Protein AF-A0A9P8FEM7-F1 (afdb_monomer_lite)

Structure (mmCIF, N/CA/C/O backbone):
data_AF-A0A9P8FEM7-F1
#
_entry.id   AF-A0A9P8FEM7-F1
#
loop_
_atom_site.group_PDB
_atom_site.id
_atom_site.type_symbol
_atom_site.label_atom_id
_atom_site.label_alt_id
_atom_site.label_comp_id
_atom_site.label_asym_id
_atom_site.label_entity_id
_atom_site.label_seq_id
_atom_site.pdbx_PDB_ins_code
_atom_site.Cartn_x
_atom_site.Cartn_y
_atom_site.Cartn_z
_atom_site.occupancy
_atom_site.B_iso_or_equiv
_atom_site.auth_seq_id
_atom_site.auth_comp_id
_atom_site.auth_asym_id
_atom_site.auth_atom_id
_atom_site.pdbx_PDB_model_num
ATOM 1 N N . ALA A 1 1 ? 9.957 2.473 -8.683 1.00 91.06 1 ALA A N 1
ATOM 2 C CA . ALA A 1 1 ? 9.772 1.212 -7.941 1.00 91.06 1 ALA A CA 1
ATOM 3 C C . ALA A 1 1 ? 10.545 0.113 -8.641 1.00 91.06 1 ALA A C 1
ATOM 5 O O . ALA A 1 1 ? 10.489 0.070 -9.866 1.00 91.06 1 ALA A O 1
ATOM 6 N N . LEU A 1 2 ? 11.232 -0.747 -7.898 1.00 92.94 2 LEU A N 1
ATOM 7 C CA . LEU A 1 2 ? 11.780 -1.997 -8.427 1.00 92.94 2 LEU A CA 1
ATOM 8 C C . LEU A 1 2 ? 10.851 -3.143 -8.028 1.00 92.94 2 LEU A C 1
ATOM 10 O O . LEU A 1 2 ? 10.271 -3.090 -6.944 1.00 92.94 2 LEU A O 1
ATOM 14 N N . SER A 1 3 ? 10.675 -4.134 -8.899 1.00 93.12 3 SER A N 1
ATOM 15 C CA . SER A 1 3 ? 10.006 -5.381 -8.517 1.00 93.12 3 SER A CA 1
ATOM 16 C C . SER A 1 3 ? 10.846 -6.150 -7.505 1.00 93.12 3 SER A C 1
ATOM 18 O O . SER A 1 3 ? 12.061 -5.970 -7.427 1.00 93.12 3 SER A O 1
ATOM 20 N N . SER A 1 4 ? 10.211 -7.062 -6.773 1.00 89.56 4 SER A N 1
ATOM 21 C CA . SER A 1 4 ? 10.875 -7.872 -5.740 1.00 89.56 4 SER A CA 1
ATOM 22 C C . SER A 1 4 ? 12.073 -8.709 -6.226 1.00 89.56 4 SER A C 1
ATOM 24 O O . SER A 1 4 ? 12.945 -9.044 -5.436 1.00 89.56 4 SER A O 1
ATOM 26 N N . ASP A 1 5 ? 12.154 -9.035 -7.522 1.00 90.38 5 ASP A N 1
ATOM 27 C CA . ASP A 1 5 ? 13.292 -9.742 -8.147 1.00 90.38 5 ASP A CA 1
ATOM 28 C C . ASP A 1 5 ? 14.298 -8.801 -8.824 1.00 90.38 5 ASP A C 1
ATOM 30 O O . ASP A 1 5 ? 15.224 -9.263 -9.486 1.00 90.38 5 ASP A O 1
ATOM 34 N N . GLY A 1 6 ? 14.085 -7.486 -8.739 1.00 91.50 6 GLY A N 1
ATOM 35 C CA . GLY A 1 6 ? 14.911 -6.483 -9.404 1.00 91.50 6 GLY A CA 1
ATOM 36 C C . GLY A 1 6 ? 14.825 -6.497 -10.932 1.00 91.50 6 GLY A C 1
ATOM 37 O O . GLY A 1 6 ? 15.607 -5.808 -11.577 1.00 91.50 6 GLY A O 1
ATOM 38 N N . ARG A 1 7 ? 13.900 -7.255 -11.535 1.00 92.81 7 ARG A N 1
ATOM 39 C CA . ARG A 1 7 ? 13.781 -7.348 -12.995 1.00 92.81 7 ARG A CA 1
ATOM 40 C C . ARG A 1 7 ? 13.047 -6.160 -13.606 1.00 92.81 7 ARG A C 1
ATOM 42 O O . ARG A 1 7 ? 13.402 -5.707 -14.688 1.00 92.81 7 ARG A O 1
ATOM 49 N N . MET A 1 8 ? 11.997 -5.676 -12.952 1.00 94.56 8 MET A N 1
ATOM 50 C CA . MET A 1 8 ? 11.147 -4.610 -13.471 1.00 94.56 8 MET A CA 1
ATOM 51 C C . MET A 1 8 ? 11.447 -3.292 -12.776 1.00 94.56 8 MET A C 1
ATOM 53 O O . MET A 1 8 ? 11.515 -3.224 -11.549 1.00 94.56 8 MET A O 1
ATOM 57 N N . LEU A 1 9 ? 11.531 -2.224 -13.564 1.00 95.19 9 LEU A N 1
ATOM 58 C CA . LEU A 1 9 ? 11.632 -0.856 -13.073 1.00 95.19 9 LEU A CA 1
ATOM 59 C C . LEU A 1 9 ? 10.399 -0.063 -13.502 1.00 95.19 9 LEU A C 1
ATOM 61 O O . LEU A 1 9 ? 10.194 0.191 -14.687 1.00 95.19 9 LEU A O 1
ATOM 65 N N . ALA A 1 10 ? 9.593 0.360 -12.530 1.00 94.81 10 ALA A N 1
ATOM 66 C CA . ALA A 1 10 ? 8.504 1.303 -12.749 1.00 94.81 10 ALA A CA 1
ATOM 67 C C . ALA A 1 10 ? 8.972 2.738 -12.482 1.00 94.81 10 ALA A C 1
ATOM 69 O O . ALA A 1 10 ? 9.452 3.054 -11.384 1.00 94.81 10 ALA A O 1
ATOM 70 N N . ILE A 1 11 ? 8.784 3.611 -13.469 1.00 93.56 11 ILE A N 1
ATOM 71 C CA . ILE A 1 11 ? 9.162 5.025 -13.436 1.00 93.56 11 ILE A CA 1
ATOM 72 C C . ILE A 1 11 ? 7.911 5.883 -13.596 1.00 93.56 11 ILE A C 1
ATOM 74 O O . ILE A 1 11 ? 7.068 5.632 -14.459 1.00 93.56 11 ILE A O 1
ATOM 78 N N . ALA A 1 12 ? 7.812 6.918 -12.765 1.00 91.38 12 ALA A N 1
ATOM 79 C CA . ALA A 1 12 ? 6.835 7.980 -12.925 1.00 91.38 12 ALA A CA 1
ATOM 80 C C . ALA A 1 12 ? 7.455 9.137 -13.718 1.00 91.38 12 ALA A C 1
ATOM 82 O O . ALA A 1 12 ? 8.476 9.690 -13.316 1.00 91.38 12 ALA A O 1
ATOM 83 N N . LEU A 1 13 ? 6.811 9.523 -14.814 1.00 87.69 13 LEU A N 1
ATOM 84 C CA . LEU A 1 13 ? 7.131 10.698 -15.620 1.00 87.69 13 LEU A CA 1
ATOM 85 C C . LEU A 1 13 ? 5.960 11.675 -15.515 1.00 87.69 13 LEU A C 1
ATOM 87 O O . LEU A 1 13 ? 5.013 11.619 -16.304 1.00 87.69 13 LEU A O 1
ATOM 91 N N . GLU A 1 14 ? 6.001 12.515 -14.480 1.00 84.19 14 GLU A N 1
ATOM 92 C CA . GLU A 1 14 ? 4.918 13.406 -14.042 1.00 84.19 14 GLU A CA 1
ATOM 93 C C . GLU A 1 14 ? 3.592 12.679 -13.765 1.00 84.19 14 GLU A C 1
ATOM 95 O O . GLU A 1 14 ? 3.259 12.387 -12.618 1.00 84.19 14 GLU A O 1
ATOM 100 N N . ARG A 1 15 ? 2.821 12.403 -14.822 1.00 85.38 15 ARG A N 1
ATOM 101 C CA . ARG A 1 15 ? 1.493 11.772 -14.792 1.00 85.38 15 ARG A CA 1
ATOM 102 C C . ARG A 1 15 ? 1.459 10.419 -15.495 1.00 85.38 15 ARG A C 1
ATOM 104 O O . ARG A 1 15 ? 0.431 9.744 -15.468 1.00 85.38 15 ARG A O 1
ATOM 111 N N . THR A 1 16 ? 2.552 10.030 -16.137 1.00 88.56 16 THR A N 1
ATOM 112 C CA . THR A 1 16 ? 2.664 8.763 -16.856 1.00 88.56 16 THR A CA 1
ATOM 113 C C . THR A 1 16 ? 3.452 7.778 -16.014 1.00 88.56 16 THR A C 1
ATOM 115 O O . THR A 1 16 ? 4.459 8.141 -15.415 1.00 88.56 16 THR A O 1
ATOM 118 N N . VAL A 1 17 ? 3.009 6.529 -15.985 1.00 92.31 17 VAL A N 1
ATOM 119 C CA . VAL A 1 17 ? 3.797 5.413 -15.471 1.00 92.31 17 VAL A CA 1
ATOM 120 C C . VAL A 1 17 ? 4.341 4.627 -16.650 1.00 92.31 17 VAL A C 1
ATOM 122 O O . VAL A 1 17 ? 3.603 4.332 -17.591 1.00 92.31 17 VAL A O 1
ATOM 125 N N . GLN A 1 18 ? 5.613 4.262 -16.576 1.00 93.75 18 GLN A N 1
ATOM 126 C CA . GLN A 1 18 ? 6.255 3.343 -17.505 1.00 93.75 18 GLN A CA 1
ATOM 127 C C . GLN A 1 18 ? 6.895 2.193 -16.739 1.00 93.75 18 GLN A C 1
ATOM 129 O O . GLN A 1 18 ? 7.435 2.408 -15.656 1.00 93.75 18 GLN A O 1
ATOM 134 N N . ILE A 1 19 ? 6.841 0.989 -17.303 1.00 95.06 19 ILE A N 1
ATOM 135 C CA . ILE A 1 19 ? 7.512 -0.201 -16.772 1.00 95.06 19 ILE A CA 1
ATOM 136 C C . ILE A 1 19 ? 8.565 -0.646 -17.780 1.00 95.06 19 ILE A C 1
ATOM 138 O O . ILE A 1 19 ? 8.254 -0.809 -18.958 1.00 95.06 19 ILE A O 1
ATOM 142 N N . TYR A 1 20 ? 9.787 -0.860 -17.309 1.00 94.94 20 TYR A N 1
ATOM 143 C CA . TYR A 1 20 ? 10.928 -1.343 -18.082 1.00 94.94 20 TYR A CA 1
ATOM 144 C C . TYR A 1 20 ? 11.359 -2.726 -17.586 1.00 94.94 20 TYR A C 1
ATOM 146 O O . TYR A 1 20 ? 11.284 -2.995 -16.387 1.00 94.94 20 TYR A O 1
ATOM 154 N N . ASP A 1 21 ? 11.829 -3.579 -18.498 1.00 95.31 21 ASP A N 1
ATOM 155 C CA . ASP A 1 21 ? 12.579 -4.794 -18.157 1.00 95.31 21 ASP A CA 1
ATOM 156 C C . ASP A 1 21 ? 14.065 -4.434 -18.096 1.00 95.31 21 ASP A C 1
ATOM 158 O O . ASP A 1 21 ? 14.654 -4.059 -19.108 1.00 95.31 21 ASP A O 1
ATOM 162 N N . LEU A 1 22 ? 14.671 -4.544 -16.918 1.00 94.12 22 LEU A N 1
ATOM 163 C CA . LEU A 1 22 ? 16.082 -4.226 -16.700 1.00 94.12 22 LEU A CA 1
ATOM 164 C C . LEU A 1 22 ? 17.037 -5.237 -17.341 1.00 94.12 22 LEU A C 1
ATOM 166 O O . LEU A 1 22 ? 18.224 -4.949 -17.466 1.00 94.12 22 LEU A O 1
ATOM 170 N N . ASN A 1 23 ? 16.531 -6.386 -17.796 1.00 94.06 23 ASN A N 1
ATOM 171 C CA . ASN A 1 23 ? 17.311 -7.318 -18.609 1.00 94.06 23 ASN A CA 1
ATOM 172 C C . ASN A 1 23 ? 17.348 -6.927 -20.096 1.00 94.06 23 ASN A C 1
ATOM 174 O O . ASN A 1 23 ? 18.099 -7.526 -20.866 1.00 94.06 23 ASN A O 1
ATOM 178 N N . SER A 1 24 ? 16.528 -5.962 -20.523 1.00 92.69 24 SER A N 1
ATOM 179 C CA . SER A 1 24 ? 16.525 -5.486 -21.906 1.00 92.69 24 SER A CA 1
ATOM 180 C C . SER A 1 24 ? 17.648 -4.463 -22.148 1.00 92.69 24 SER A C 1
ATOM 182 O O . SER A 1 24 ? 18.077 -3.785 -21.213 1.00 92.69 24 SER A O 1
ATOM 184 N N . PRO A 1 25 ? 18.136 -4.311 -23.396 1.00 92.31 25 PRO A N 1
ATOM 185 C CA . PRO A 1 25 ? 19.112 -3.276 -23.746 1.00 92.31 25 PRO A CA 1
ATOM 186 C C . PRO A 1 25 ? 18.656 -1.870 -23.329 1.00 92.31 25 PRO A C 1
ATOM 188 O O . PRO A 1 25 ? 17.460 -1.585 -23.350 1.00 92.31 25 PRO A O 1
ATOM 191 N N . ALA A 1 26 ? 19.599 -0.973 -23.026 1.00 84.75 26 ALA A N 1
ATOM 192 C CA . ALA A 1 26 ? 19.306 0.370 -22.506 1.00 84.75 26 ALA A CA 1
ATOM 193 C C . ALA A 1 26 ? 18.378 1.215 -23.405 1.00 84.75 26 ALA A C 1
ATOM 195 O O . ALA A 1 26 ? 17.586 2.000 -22.892 1.00 84.75 26 ALA A O 1
ATOM 196 N N . ASP A 1 27 ? 18.423 1.007 -24.724 1.00 86.88 27 ASP A N 1
ATOM 197 C CA . ASP A 1 27 ? 17.608 1.740 -25.705 1.00 86.88 27 ASP A CA 1
ATOM 198 C C . ASP A 1 27 ? 16.226 1.102 -25.951 1.00 86.88 27 ASP A C 1
ATOM 200 O O . ASP A 1 27 ? 15.533 1.423 -26.921 1.00 86.88 27 ASP A O 1
ATOM 204 N N . SER A 1 28 ? 15.820 0.153 -25.105 1.00 89.19 28 SER A N 1
ATOM 205 C CA . SER A 1 28 ? 14.549 -0.552 -25.261 1.00 89.19 28 SER A CA 1
ATOM 206 C C . SER A 1 28 ? 13.363 0.321 -24.868 1.00 89.19 28 SER A C 1
ATOM 208 O O . SER A 1 28 ? 13.397 1.088 -23.905 1.00 89.19 28 SER A O 1
ATOM 210 N N . TRP A 1 29 ? 12.263 0.147 -25.596 1.00 91.00 29 TRP A N 1
ATOM 211 C CA . TRP A 1 29 ? 10.990 0.771 -25.257 1.00 91.00 29 TRP A CA 1
ATOM 212 C C . TRP A 1 29 ? 10.439 0.216 -23.936 1.00 91.00 29 TRP A C 1
ATOM 214 O O . TRP A 1 29 ? 10.682 -0.951 -23.610 1.00 91.00 29 TRP A O 1
ATOM 224 N N . PRO A 1 30 ? 9.657 1.013 -23.187 1.00 91.88 30 PRO A N 1
ATOM 225 C CA . PRO A 1 30 ? 8.972 0.511 -22.009 1.00 91.88 30 PRO A CA 1
ATOM 226 C C . PRO A 1 30 ? 8.051 -0.650 -22.389 1.00 91.88 30 PRO A C 1
ATOM 228 O O . PRO A 1 30 ? 7.305 -0.586 -23.367 1.00 91.88 30 PRO A O 1
ATOM 231 N N . VAL A 1 31 ? 8.069 -1.685 -21.556 1.00 91.12 31 VAL A N 1
ATOM 232 C CA . VAL A 1 31 ? 7.198 -2.863 -21.633 1.00 91.12 31 VAL A CA 1
ATOM 233 C C . VAL A 1 31 ? 5.738 -2.430 -21.605 1.00 91.12 31 VAL A C 1
ATOM 235 O O . VAL A 1 31 ? 4.925 -2.923 -22.380 1.00 91.12 31 VAL A O 1
ATOM 238 N N . ALA A 1 32 ? 5.407 -1.479 -20.733 1.00 89.50 32 ALA A N 1
ATOM 239 C CA . ALA A 1 32 ? 4.076 -0.906 -20.634 1.00 89.50 32 ALA A CA 1
ATOM 240 C C . ALA A 1 32 ? 4.156 0.584 -20.303 1.00 89.50 32 ALA A C 1
ATOM 242 O O . ALA A 1 32 ? 5.049 1.029 -19.584 1.00 89.50 32 ALA A O 1
ATOM 243 N N . SER A 1 33 ? 3.192 1.350 -20.808 1.00 88.69 33 SER A N 1
ATOM 244 C CA . SER A 1 33 ? 3.039 2.774 -20.516 1.00 88.69 33 SER A CA 1
ATOM 245 C C . SER A 1 33 ? 1.565 3.097 -20.304 1.00 88.69 33 SER A C 1
ATOM 247 O O . SER A 1 33 ? 0.699 2.619 -21.045 1.00 88.69 33 SER A O 1
ATOM 249 N N . TYR A 1 34 ? 1.277 3.897 -19.284 1.00 83.94 34 TYR A N 1
ATOM 250 C CA . TYR A 1 34 ? -0.072 4.337 -18.963 1.00 83.94 34 TYR A CA 1
ATOM 251 C C . TYR A 1 34 ? -0.063 5.766 -18.449 1.00 83.94 34 TYR A C 1
ATOM 253 O O . TYR A 1 34 ? 0.650 6.109 -17.506 1.00 83.94 34 TYR A O 1
ATOM 261 N N . ILE A 1 35 ? -0.904 6.598 -19.054 1.00 71.69 35 ILE A N 1
ATOM 262 C CA . ILE A 1 35 ? -1.155 7.948 -18.574 1.00 71.69 35 ILE A CA 1
ATOM 263 C C . ILE A 1 35 ? -2.208 7.836 -17.485 1.00 71.69 35 ILE A C 1
ATOM 265 O O . ILE A 1 35 ? -3.356 7.470 -17.744 1.00 71.69 35 ILE A O 1
ATOM 269 N N . THR A 1 36 ? -1.829 8.177 -16.259 1.00 64.62 36 THR A N 1
ATOM 270 C CA . THR A 1 36 ? -2.802 8.280 -15.184 1.00 64.62 36 THR A CA 1
ATOM 271 C C . THR A 1 36 ? -3.683 9.492 -15.492 1.00 64.62 36 THR A C 1
ATOM 273 O O . THR A 1 36 ? -3.288 10.645 -15.346 1.00 64.62 36 THR A O 1
ATOM 276 N N . SER A 1 37 ? -4.924 9.252 -15.921 1.00 54.97 37 SER A N 1
ATOM 277 C CA . SER A 1 37 ? -5.960 10.298 -15.987 1.00 54.97 37 SER A CA 1
ATOM 278 C C . SER A 1 37 ? -6.404 10.734 -14.579 1.00 54.97 37 SER A C 1
ATOM 280 O O . SER A 1 37 ? -7.463 11.329 -14.412 1.00 54.97 37 SER A O 1
ATOM 282 N N . ALA A 1 38 ? -5.617 10.420 -13.541 1.00 53.22 38 ALA A N 1
ATOM 283 C CA . ALA A 1 38 ? -5.940 10.604 -12.141 1.00 53.22 38 ALA A CA 1
ATOM 284 C C . ALA A 1 38 ? -5.971 12.098 -11.784 1.00 53.22 38 ALA A C 1
ATOM 286 O O . ALA A 1 38 ? -5.083 12.659 -11.142 1.00 53.22 38 ALA A O 1
ATOM 287 N N . THR A 1 39 ? -7.052 12.757 -12.199 1.00 54.16 39 THR A N 1
ATOM 288 C CA . THR A 1 39 ? -7.547 14.044 -11.700 1.00 54.16 39 THR A CA 1
ATOM 289 C C . THR A 1 39 ? -6.582 15.229 -11.841 1.00 54.16 39 THR A C 1
ATOM 291 O O . THR A 1 39 ? -6.743 16.243 -11.175 1.00 54.16 39 THR A O 1
ATOM 294 N N . GLY A 1 40 ? -5.585 15.132 -12.727 1.00 66.94 40 GLY A N 1
ATOM 295 C CA . GLY A 1 40 ? -4.624 16.209 -12.995 1.00 66.94 40 GLY A CA 1
ATOM 296 C C . GLY A 1 40 ? -3.445 16.290 -12.018 1.00 66.94 40 GLY A C 1
ATOM 297 O O . GLY A 1 40 ? -2.603 17.181 -12.169 1.00 66.94 40 GLY A O 1
ATOM 298 N N . HIS A 1 41 ? -3.326 15.358 -11.070 1.00 81.88 41 HIS A N 1
ATOM 299 C CA . HIS A 1 41 ? -2.231 15.322 -10.097 1.00 81.88 41 HIS A CA 1
ATOM 300 C C . HIS A 1 41 ? -1.009 14.572 -10.627 1.00 81.88 41 HIS A C 1
ATOM 302 O O . HIS A 1 41 ? -1.131 13.688 -11.471 1.00 81.88 41 HIS A O 1
ATOM 308 N N . TYR A 1 42 ? 0.172 14.944 -10.134 1.00 86.06 42 TYR A N 1
ATOM 309 C CA . TYR A 1 42 ? 1.410 14.226 -10.428 1.00 86.06 42 TYR A CA 1
ATOM 310 C C . TYR A 1 42 ? 1.594 13.044 -9.470 1.00 86.06 42 TYR A C 1
ATOM 312 O O . TYR A 1 42 ? 1.036 13.013 -8.366 1.00 86.06 42 TYR A O 1
ATOM 320 N N . ILE A 1 43 ? 2.384 12.072 -9.907 1.00 89.44 43 ILE A N 1
ATOM 321 C CA . ILE A 1 43 ? 2.709 10.867 -9.151 1.00 89.44 43 ILE A CA 1
ATOM 322 C C . ILE A 1 43 ? 3.830 11.198 -8.164 1.00 89.44 43 ILE A C 1
ATOM 324 O O . ILE A 1 43 ? 4.892 11.680 -8.549 1.00 89.44 43 ILE A O 1
ATOM 328 N N . ALA A 1 44 ? 3.580 10.950 -6.882 1.00 88.06 44 ALA A N 1
ATOM 329 C CA . ALA A 1 44 ? 4.511 11.212 -5.788 1.00 88.06 44 ALA A CA 1
ATOM 330 C C . ALA A 1 44 ? 5.328 9.972 -5.394 1.00 88.06 44 ALA A C 1
ATOM 332 O O . ALA A 1 44 ? 6.464 10.103 -4.939 1.00 88.06 44 ALA A O 1
ATOM 333 N N . ALA A 1 45 ? 4.762 8.773 -5.549 1.00 88.88 45 ALA A N 1
ATOM 334 C CA . ALA A 1 45 ? 5.457 7.517 -5.284 1.00 88.88 45 ALA A CA 1
ATOM 335 C C . ALA A 1 45 ? 4.858 6.360 -6.093 1.00 88.88 45 ALA A C 1
ATOM 337 O O . ALA A 1 45 ? 3.694 6.407 -6.502 1.00 88.88 45 ALA A O 1
ATOM 338 N N . LEU A 1 46 ? 5.679 5.333 -6.302 1.00 92.88 46 LEU A N 1
ATOM 339 C CA . LEU A 1 46 ? 5.324 4.075 -6.946 1.00 92.88 46 LEU A CA 1
ATOM 340 C C . LEU A 1 46 ? 5.904 2.931 -6.127 1.00 92.88 46 LEU A C 1
ATOM 342 O O . LEU A 1 46 ? 7.091 2.996 -5.804 1.00 92.88 46 LEU A O 1
ATOM 346 N N . ASP A 1 47 ? 5.122 1.874 -5.927 1.00 92.94 47 ASP A N 1
ATOM 347 C CA . ASP A 1 47 ? 5.573 0.628 -5.306 1.00 92.94 47 ASP A CA 1
ATOM 348 C C . ASP A 1 47 ? 4.909 -0.573 -5.978 1.00 92.94 47 ASP A C 1
ATOM 350 O O . ASP A 1 47 ? 3.717 -0.533 -6.293 1.00 92.94 47 ASP A O 1
ATOM 354 N N . PHE A 1 48 ? 5.679 -1.636 -6.207 1.00 93.44 48 PHE A N 1
ATOM 355 C CA . PHE A 1 48 ? 5.106 -2.926 -6.568 1.00 93.44 48 PHE A CA 1
ATOM 356 C C . PHE A 1 48 ? 4.604 -3.605 -5.294 1.00 93.44 48 PHE A C 1
ATOM 358 O O . PHE A 1 48 ? 5.327 -3.695 -4.308 1.00 93.44 48 PHE A O 1
ATOM 365 N N . GLU A 1 49 ? 3.358 -4.066 -5.309 1.00 92.12 49 GLU A N 1
ATOM 366 C CA . GLU A 1 49 ? 2.719 -4.732 -4.177 1.00 92.12 49 GLU A CA 1
ATOM 367 C C . GLU A 1 49 ? 2.033 -6.024 -4.648 1.00 92.12 49 GLU A C 1
ATOM 369 O O . GLU A 1 49 ? 1.803 -6.242 -5.842 1.00 92.12 49 GLU A O 1
ATOM 374 N N . HIS A 1 50 ? 1.723 -6.910 -3.698 1.00 90.44 50 HIS A N 1
ATOM 375 C CA . HIS A 1 50 ? 1.095 -8.212 -3.950 1.00 90.44 50 HIS A CA 1
ATOM 376 C C . HIS A 1 50 ? 1.825 -9.043 -5.012 1.00 90.44 50 HIS A C 1
ATOM 378 O O . HIS A 1 50 ? 1.293 -9.295 -6.094 1.00 90.44 50 HIS A O 1
ATOM 384 N N . ASN A 1 51 ? 3.046 -9.478 -4.693 1.00 90.44 51 ASN A N 1
ATOM 385 C CA . ASN A 1 51 ? 3.894 -10.287 -5.578 1.00 90.44 51 ASN A CA 1
ATOM 386 C C . ASN A 1 51 ? 4.145 -9.619 -6.937 1.00 90.44 51 ASN A C 1
ATOM 388 O O . ASN A 1 51 ? 4.124 -10.284 -7.967 1.00 90.44 51 ASN A O 1
ATOM 392 N N . ASP A 1 52 ? 4.321 -8.298 -6.953 1.00 93.81 52 ASP A N 1
ATOM 393 C CA . ASP A 1 52 ? 4.485 -7.500 -8.171 1.00 93.81 52 ASP A CA 1
ATOM 394 C C . ASP A 1 52 ? 3.334 -7.652 -9.185 1.00 93.81 52 ASP A C 1
ATOM 396 O O . ASP A 1 52 ? 3.533 -7.447 -10.381 1.00 93.81 52 ASP A O 1
ATOM 400 N N . SER A 1 53 ? 2.130 -8.025 -8.734 1.00 93.19 53 SER A N 1
ATOM 401 C CA . SER A 1 53 ? 0.930 -8.086 -9.585 1.00 93.19 53 SER A CA 1
ATOM 402 C C . SER A 1 53 ? 0.150 -6.776 -9.616 1.00 93.19 53 SER A C 1
ATOM 404 O O . SER A 1 53 ? -0.600 -6.517 -10.565 1.00 93.19 53 SER A O 1
ATOM 406 N N . LEU A 1 54 ? 0.372 -5.935 -8.605 1.00 94.44 54 LEU A N 1
ATOM 407 C CA . LEU A 1 54 ? -0.221 -4.620 -8.471 1.00 94.44 54 LEU A CA 1
ATOM 408 C C . LEU A 1 54 ? 0.861 -3.551 -8.357 1.00 94.44 54 LEU A C 1
ATOM 410 O O . LEU A 1 54 ? 1.920 -3.757 -7.770 1.00 94.44 54 LEU A O 1
ATOM 414 N N . LEU A 1 55 ? 0.569 -2.385 -8.921 1.00 94.88 55 LEU A N 1
ATOM 415 C CA . LEU A 1 55 ? 1.395 -1.200 -8.804 1.00 94.88 55 LEU A CA 1
ATOM 416 C C . LEU A 1 55 ? 0.598 -0.157 -8.039 1.00 94.88 55 LEU A C 1
ATOM 418 O O . LEU A 1 55 ? -0.393 0.385 -8.538 1.00 94.88 55 LEU A O 1
ATOM 422 N N . ARG A 1 56 ? 1.044 0.124 -6.822 1.00 94.44 56 ARG A N 1
ATOM 423 C CA . ARG A 1 56 ? 0.506 1.189 -5.995 1.00 94.44 56 ARG A CA 1
ATOM 424 C C . ARG A 1 56 ? 1.069 2.519 -6.477 1.00 94.44 56 ARG A C 1
ATOM 426 O O . ARG A 1 56 ? 2.273 2.756 -6.437 1.00 94.44 56 ARG A O 1
ATOM 433 N N . VAL A 1 57 ? 0.182 3.399 -6.918 1.00 93.25 57 VAL A N 1
ATOM 434 C CA . VAL A 1 57 ? 0.491 4.741 -7.409 1.00 93.25 57 VAL A CA 1
ATOM 435 C C . VAL A 1 57 ? -0.027 5.756 -6.407 1.00 93.25 57 VAL A C 1
ATOM 437 O O . VAL A 1 57 ? -1.234 5.936 -6.246 1.00 93.25 57 VAL A O 1
ATOM 440 N N . GLN A 1 58 ? 0.886 6.444 -5.735 1.00 90.75 58 GLN A N 1
ATOM 441 C CA . GLN A 1 58 ? 0.538 7.508 -4.807 1.00 90.75 58 GLN A CA 1
ATOM 442 C C . GLN A 1 58 ? 0.531 8.848 -5.534 1.00 90.75 58 GLN A C 1
ATOM 444 O O . GLN A 1 58 ? 1.521 9.234 -6.157 1.00 90.75 58 GLN A O 1
ATOM 449 N N . LEU A 1 59 ? -0.570 9.581 -5.426 1.00 89.00 59 LEU A N 1
ATOM 450 C CA . LEU A 1 59 ? -0.729 10.896 -6.034 1.00 89.00 59 LEU A CA 1
ATOM 451 C C . LEU A 1 59 ? -0.345 11.995 -5.044 1.00 89.00 59 LEU A C 1
ATOM 453 O O . LEU A 1 59 ? -0.479 11.847 -3.827 1.00 89.00 59 LEU A O 1
ATOM 457 N N . SER A 1 60 ? 0.070 13.145 -5.568 1.00 85.38 60 SER A N 1
ATOM 458 C CA . SER A 1 60 ? 0.386 14.320 -4.750 1.00 85.38 60 SER A CA 1
ATOM 459 C C . SER A 1 60 ? -0.820 14.935 -4.034 1.00 85.38 60 SER A C 1
ATOM 461 O O . SER A 1 60 ? -0.665 15.694 -3.077 1.00 85.38 60 SER A O 1
ATOM 463 N N . ASN A 1 61 ? -2.040 14.589 -4.445 1.00 82.19 61 ASN A N 1
ATOM 464 C CA . ASN A 1 61 ? -3.255 15.055 -3.793 1.00 82.19 61 ASN A CA 1
ATOM 465 C C . ASN A 1 61 ? -3.510 14.314 -2.485 1.00 82.19 61 ASN A C 1
ATOM 467 O O . ASN A 1 61 ? -4.141 13.260 -2.476 1.00 82.19 61 ASN A O 1
ATOM 471 N N . LYS A 1 62 ? -3.054 14.901 -1.374 1.00 78.06 62 LYS A N 1
ATOM 472 C CA . LYS A 1 62 ? -3.507 14.569 -0.011 1.00 78.06 62 LYS A CA 1
ATOM 473 C C . LYS A 1 62 ? -3.484 13.062 0.311 1.00 78.06 62 LYS A C 1
ATOM 475 O O . LYS A 1 62 ? -4.345 12.583 1.046 1.00 78.06 62 LYS A O 1
ATOM 480 N N . GLY A 1 63 ? -2.516 12.326 -0.244 1.00 80.38 63 GLY A N 1
ATOM 481 C CA . GLY A 1 63 ? -2.342 10.888 -0.018 1.00 80.38 63 GLY A CA 1
ATOM 482 C C . GLY A 1 63 ? -3.299 9.967 -0.765 1.00 80.38 63 GLY A C 1
ATOM 483 O O . GLY A 1 63 ? -3.417 8.812 -0.373 1.00 80.38 63 GLY A O 1
ATOM 484 N N . VAL A 1 64 ? -3.980 10.427 -1.816 1.00 89.25 64 VAL A N 1
ATOM 485 C CA . VAL A 1 64 ? -4.782 9.541 -2.672 1.00 89.25 64 VAL A CA 1
ATOM 486 C C . VAL A 1 64 ? -3.883 8.487 -3.326 1.00 89.25 64 VAL A C 1
ATOM 488 O O . VAL A 1 64 ? -2.792 8.795 -3.809 1.00 89.25 64 VAL A O 1
ATOM 491 N N . VAL A 1 65 ? -4.363 7.245 -3.352 1.00 91.81 65 VAL A N 1
ATOM 492 C CA . VAL A 1 65 ? -3.672 6.089 -3.932 1.00 91.81 65 VAL A CA 1
ATOM 493 C C . VAL A 1 65 ? -4.549 5.442 -5.003 1.00 91.81 65 VAL A C 1
ATOM 495 O O . VAL A 1 65 ? -5.761 5.309 -4.827 1.00 91.81 65 VAL A O 1
ATOM 498 N N . VAL A 1 66 ? -3.926 5.013 -6.096 1.00 92.25 66 VAL A N 1
ATOM 499 C CA . VAL A 1 66 ? -4.532 4.200 -7.154 1.00 92.25 66 VAL A CA 1
ATOM 500 C C . VAL A 1 66 ? -3.719 2.918 -7.302 1.00 92.25 66 VAL A C 1
ATOM 502 O O . VAL A 1 66 ? -2.498 2.978 -7.375 1.00 92.25 66 VAL A O 1
ATOM 505 N N . TYR A 1 67 ? -4.377 1.767 -7.366 1.00 93.69 67 TYR A N 1
ATOM 506 C CA . TYR A 1 67 ? -3.753 0.492 -7.704 1.00 93.69 67 TYR A CA 1
ATOM 507 C C . TYR A 1 67 ? -4.011 0.171 -9.167 1.00 93.69 67 TYR A C 1
ATOM 509 O O . TYR A 1 67 ? -5.165 0.105 -9.601 1.00 93.69 67 TYR A O 1
ATOM 517 N N . LEU A 1 68 ? -2.926 -0.034 -9.906 1.00 93.19 68 LEU A N 1
ATOM 518 C CA . LEU A 1 68 ? -2.942 -0.506 -11.284 1.00 93.19 68 LEU A CA 1
ATOM 519 C C . LEU A 1 68 ? -2.540 -1.983 -11.341 1.00 93.19 68 LEU A C 1
ATOM 521 O O . LEU A 1 68 ? -1.786 -2.443 -10.486 1.00 93.19 68 LEU A O 1
ATOM 525 N N . GLY A 1 69 ? -2.990 -2.709 -12.359 1.00 92.00 69 GLY A N 1
ATOM 526 C CA . GLY A 1 69 ? -2.773 -4.155 -12.474 1.00 92.00 69 GLY A CA 1
ATOM 527 C C . GLY A 1 69 ? -3.961 -4.960 -11.964 1.00 92.00 69 GLY A C 1
ATOM 528 O O . GLY A 1 69 ? -4.997 -4.394 -11.643 1.00 92.00 69 GLY A O 1
ATOM 529 N N . SER A 1 70 ? -3.806 -6.279 -11.876 1.00 89.75 70 SER A N 1
ATOM 530 C CA . SER A 1 70 ? -4.817 -7.206 -11.354 1.00 89.75 70 SER A CA 1
ATOM 531 C C . SER A 1 70 ? -4.142 -8.182 -10.392 1.00 89.75 70 SER A C 1
ATOM 533 O O . SER A 1 70 ? -3.077 -8.696 -10.750 1.00 89.75 70 SER A O 1
ATOM 535 N N . PRO A 1 71 ? -4.734 -8.484 -9.221 1.00 88.94 71 PRO A N 1
ATOM 536 C CA . PRO A 1 71 ? -4.155 -9.440 -8.283 1.00 88.94 71 PRO A CA 1
ATOM 537 C C . PRO A 1 71 ? -3.979 -10.821 -8.923 1.00 88.94 71 PRO A C 1
ATOM 539 O O . PRO A 1 71 ? -4.862 -11.286 -9.647 1.00 88.94 71 PRO A O 1
ATOM 542 N N . ARG A 1 72 ? -2.871 -11.502 -8.617 1.00 84.56 72 ARG A N 1
ATOM 543 C CA . ARG A 1 72 ? -2.634 -12.904 -8.998 1.00 84.56 72 ARG A CA 1
ATOM 544 C C . ARG A 1 72 ? -2.150 -13.719 -7.799 1.00 84.56 72 ARG A C 1
ATOM 546 O O . ARG A 1 72 ? -1.472 -13.193 -6.923 1.00 84.56 72 ARG A O 1
ATOM 553 N N . GLU A 1 73 ? -2.452 -15.019 -7.793 1.00 77.88 73 GLU A N 1
ATOM 554 C CA . GLU A 1 73 ? -1.994 -15.962 -6.751 1.00 77.88 73 GLU A CA 1
ATOM 555 C C . GLU A 1 73 ? -0.479 -16.250 -6.803 1.00 77.88 73 GLU A C 1
ATOM 557 O O . GLU A 1 73 ? 0.054 -16.971 -5.967 1.00 77.88 73 GLU A O 1
ATOM 562 N N . GLY A 1 74 ? 0.248 -15.636 -7.738 1.00 83.94 74 GLY A N 1
ATOM 563 C CA . GLY A 1 74 ? 1.700 -15.709 -7.836 1.00 83.94 74 GLY A CA 1
ATOM 564 C C . GLY A 1 74 ? 2.273 -14.479 -8.528 1.00 83.94 74 GLY A C 1
ATOM 565 O O . GLY A 1 74 ? 1.536 -13.592 -8.964 1.00 83.94 74 GLY A O 1
ATOM 566 N N . LYS A 1 75 ? 3.601 -14.444 -8.635 1.00 86.44 75 LYS A N 1
ATOM 567 C CA . LYS A 1 75 ? 4.309 -13.357 -9.304 1.00 86.44 75 LYS A CA 1
ATOM 568 C C . LYS A 1 75 ? 4.059 -13.402 -10.817 1.00 86.44 75 LYS A C 1
ATOM 570 O O . LYS A 1 75 ? 4.410 -14.405 -11.443 1.00 86.44 75 LYS A O 1
ATOM 575 N N . PRO A 1 76 ? 3.453 -12.366 -11.420 1.00 88.00 76 PRO A N 1
ATOM 576 C CA . PRO A 1 76 ? 3.266 -12.335 -12.860 1.00 88.00 76 PRO A CA 1
ATOM 577 C C . PRO A 1 76 ? 4.584 -12.090 -13.597 1.00 88.00 76 PRO A C 1
ATOM 579 O O . PRO A 1 76 ? 5.477 -11.409 -13.091 1.00 88.00 76 PRO A O 1
ATOM 582 N N . GLY A 1 77 ? 4.668 -12.590 -14.831 1.00 87.56 77 GLY A N 1
ATOM 583 C CA . GLY A 1 77 ? 5.685 -12.164 -15.785 1.00 87.56 77 GLY A CA 1
ATOM 584 C C . GLY A 1 77 ? 5.390 -10.781 -16.377 1.00 87.56 77 GLY A C 1
ATOM 585 O O . GLY A 1 77 ? 4.399 -10.123 -16.051 1.00 87.56 77 GLY A O 1
ATOM 586 N N . LEU A 1 78 ? 6.262 -10.333 -17.279 1.00 91.62 78 LEU A N 1
ATOM 587 C CA . LEU A 1 78 ? 6.155 -9.026 -17.940 1.00 91.62 78 LEU A CA 1
ATOM 588 C C . LEU A 1 78 ? 4.893 -8.892 -18.798 1.00 91.62 78 LEU A C 1
ATOM 590 O O . LEU A 1 78 ? 4.344 -7.798 -18.914 1.00 91.62 78 LEU A O 1
ATOM 594 N N . GLU A 1 79 ? 4.426 -9.999 -19.373 1.00 91.75 79 GLU A N 1
ATOM 595 C CA . GLU A 1 79 ? 3.233 -10.073 -20.215 1.00 91.75 79 GLU A CA 1
ATOM 596 C C . GLU A 1 79 ? 1.986 -9.542 -19.498 1.00 91.75 79 GLU A C 1
ATOM 598 O O . GLU A 1 79 ? 1.182 -8.822 -20.091 1.00 91.75 79 GLU A O 1
ATOM 603 N N . HIS A 1 80 ? 1.887 -9.768 -18.183 1.00 91.81 80 HIS A N 1
ATOM 604 C CA . HIS A 1 80 ? 0.798 -9.240 -17.362 1.00 91.81 80 HIS A CA 1
ATOM 605 C C . HIS A 1 80 ? 0.663 -7.727 -17.488 1.00 91.81 80 HIS A C 1
ATOM 607 O O . HIS A 1 80 ? -0.449 -7.219 -17.584 1.00 91.81 80 HIS A O 1
ATOM 613 N N . TRP A 1 81 ? 1.784 -7.004 -17.512 1.00 93.19 81 TRP A N 1
ATOM 614 C CA . TRP A 1 81 ? 1.794 -5.544 -17.547 1.00 93.19 81 TRP A CA 1
ATOM 615 C C . TRP A 1 81 ? 1.432 -4.969 -18.918 1.00 93.19 81 TRP A C 1
ATOM 617 O O . TRP A 1 81 ? 0.958 -3.831 -18.987 1.00 93.19 81 TRP A O 1
ATOM 627 N N . GLN A 1 82 ? 1.614 -5.754 -19.981 1.00 90.94 82 GLN A N 1
ATOM 628 C CA . GLN A 1 82 ? 1.249 -5.412 -21.360 1.00 90.94 82 GLN A CA 1
ATOM 629 C C . GLN A 1 82 ? -0.249 -5.612 -21.624 1.00 90.94 82 GLN A C 1
ATOM 631 O O . GLN A 1 82 ? -0.856 -4.874 -22.411 1.00 90.94 82 GLN A O 1
ATOM 636 N N . ASP A 1 83 ? -0.840 -6.590 -20.940 1.00 87.12 83 ASP A N 1
ATOM 637 C CA . ASP A 1 83 ? -2.228 -6.994 -21.100 1.00 87.12 83 ASP A CA 1
ATOM 638 C C . ASP A 1 83 ? -3.238 -5.964 -20.576 1.00 87.12 83 ASP A C 1
ATOM 640 O O . ASP A 1 83 ? -2.938 -5.033 -19.822 1.00 87.12 83 ASP A O 1
ATOM 644 N N . LYS A 1 84 ? -4.512 -6.176 -20.935 1.00 84.38 84 LYS A N 1
ATOM 645 C CA . LYS A 1 84 ? -5.635 -5.362 -20.440 1.00 84.38 84 LYS A CA 1
ATOM 646 C C . LYS A 1 84 ? -5.768 -5.381 -18.918 1.00 84.38 84 LYS A C 1
ATOM 648 O O . LYS A 1 84 ? -6.276 -4.406 -18.383 1.00 84.38 84 LYS A O 1
ATOM 653 N N . GLY A 1 85 ? -5.336 -6.459 -18.258 1.00 83.00 85 GLY A N 1
ATOM 654 C CA . GLY A 1 85 ? -5.334 -6.608 -16.798 1.00 83.00 85 GLY A CA 1
ATOM 655 C C . GLY A 1 85 ? -4.098 -6.023 -16.103 1.00 83.00 85 GLY A C 1
ATOM 656 O O . GLY A 1 85 ? -4.025 -6.072 -14.878 1.00 83.00 85 GLY A O 1
ATOM 657 N N . GLY A 1 86 ? -3.135 -5.496 -16.862 1.00 90.19 86 GLY A N 1
ATOM 658 C CA . GLY A 1 86 ? -1.900 -4.905 -16.361 1.00 90.19 86 GLY A CA 1
ATOM 659 C C . GLY A 1 86 ? -2.029 -3.420 -16.063 1.00 90.19 86 GLY A C 1
ATOM 660 O O . GLY A 1 86 ? -2.994 -2.958 -15.458 1.00 90.19 86 GLY A O 1
ATOM 661 N N . LEU A 1 87 ? -1.066 -2.635 -16.549 1.00 90.56 87 LEU A N 1
ATOM 662 C CA . LEU A 1 87 ? -0.931 -1.219 -16.200 1.00 90.56 87 LEU A CA 1
ATOM 663 C C . LEU A 1 87 ? -2.148 -0.360 -16.606 1.00 90.56 87 LEU A C 1
ATOM 665 O O . LEU A 1 87 ? -2.387 0.701 -16.037 1.00 90.56 87 LEU A O 1
ATOM 669 N N . LYS A 1 88 ? -2.934 -0.828 -17.583 1.00 87.81 88 LYS A N 1
ATOM 670 C CA . LYS A 1 88 ? -4.154 -0.164 -18.072 1.00 87.81 88 LYS A CA 1
ATOM 671 C C . LYS A 1 88 ? -5.406 -0.494 -17.249 1.00 87.81 88 LYS A C 1
ATOM 673 O O . LYS A 1 88 ? -6.450 0.110 -17.489 1.00 87.81 88 LYS A O 1
ATOM 678 N N . HIS A 1 89 ? -5.327 -1.434 -16.309 1.00 88.75 89 HIS A N 1
ATOM 679 C CA . HIS A 1 89 ? -6.423 -1.769 -15.409 1.00 88.75 89 HIS A CA 1
ATOM 680 C C . HIS A 1 89 ? -6.268 -1.023 -14.087 1.00 88.75 89 HIS A C 1
ATOM 682 O O . HIS A 1 89 ? -5.241 -1.148 -13.429 1.00 88.75 89 HIS A O 1
ATOM 688 N N . ALA A 1 90 ? -7.288 -0.260 -13.692 1.00 89.69 90 ALA A N 1
ATOM 689 C CA . ALA A 1 90 ? -7.363 0.347 -12.369 1.00 89.69 90 ALA A CA 1
ATOM 690 C C . ALA A 1 90 ? -8.150 -0.578 -11.435 1.00 89.69 90 ALA A C 1
ATOM 692 O O . ALA A 1 90 ? -9.381 -0.566 -11.441 1.00 89.69 90 ALA A O 1
ATOM 693 N N . PHE A 1 91 ? -7.427 -1.362 -10.642 1.00 91.62 91 PHE A N 1
ATOM 694 C CA . PHE A 1 91 ? -7.996 -2.297 -9.676 1.00 91.62 91 PHE A CA 1
ATOM 695 C C . PHE A 1 91 ? -8.722 -1.582 -8.529 1.00 91.62 91 PHE A C 1
ATOM 697 O O . PHE A 1 91 ? -9.830 -1.958 -8.147 1.00 91.62 91 PHE A O 1
ATOM 704 N N . LEU A 1 92 ? -8.111 -0.516 -8.002 1.00 91.94 92 LEU A N 1
ATOM 705 C CA . LEU A 1 92 ? -8.669 0.306 -6.930 1.00 91.94 92 LEU A CA 1
ATOM 706 C C . LEU A 1 92 ? -8.283 1.773 -7.131 1.00 91.94 92 LEU A C 1
ATOM 708 O O . LEU A 1 92 ? -7.123 2.088 -7.363 1.00 91.94 92 LEU A O 1
ATOM 712 N N . ASP A 1 93 ? -9.239 2.684 -6.980 1.00 90.75 93 ASP A N 1
ATOM 713 C CA . ASP A 1 93 ? -9.007 4.131 -6.981 1.00 90.75 93 ASP A CA 1
ATOM 714 C C . ASP A 1 93 ? -9.585 4.724 -5.694 1.00 90.75 93 ASP A C 1
ATOM 716 O O . ASP A 1 93 ? -10.804 4.850 -5.549 1.00 90.75 93 ASP A O 1
ATOM 720 N N . ALA A 1 94 ? -8.709 5.082 -4.749 1.00 90.25 94 ALA A N 1
ATOM 721 C CA . ALA A 1 94 ? -9.117 5.536 -3.421 1.00 90.25 94 ALA A CA 1
ATOM 722 C C . ALA A 1 94 ? -9.925 6.845 -3.451 1.00 90.25 94 ALA A C 1
ATOM 724 O O . ALA A 1 94 ? -10.659 7.126 -2.506 1.00 90.25 94 ALA A O 1
ATOM 725 N N . SER A 1 95 ? -9.840 7.634 -4.530 1.00 86.75 95 SER A N 1
ATOM 726 C CA . SER A 1 95 ? -10.626 8.869 -4.678 1.00 86.75 95 SER A CA 1
ATOM 727 C C . SER A 1 95 ? -12.118 8.616 -4.909 1.00 86.75 95 SER A C 1
ATOM 729 O O . SER A 1 95 ? -12.937 9.503 -4.679 1.00 86.75 95 SER A O 1
ATOM 731 N N . LYS A 1 96 ? -12.478 7.406 -5.354 1.00 88.19 96 LYS A N 1
ATOM 732 C CA . LYS A 1 96 ? -13.861 6.998 -5.645 1.00 88.19 96 LYS A CA 1
ATOM 733 C C . LYS A 1 96 ? -14.529 6.275 -4.479 1.00 88.19 96 LYS A C 1
ATOM 735 O O . LYS A 1 96 ? -15.702 5.912 -4.584 1.00 88.19 96 LYS A O 1
ATOM 740 N N . LEU A 1 97 ? -13.789 6.049 -3.396 1.00 89.69 97 LEU A N 1
ATOM 741 C CA . LEU A 1 97 ? -14.287 5.381 -2.207 1.00 89.69 97 LEU A CA 1
ATOM 742 C C . LEU A 1 97 ? -15.177 6.315 -1.388 1.00 89.69 97 LEU A C 1
ATOM 744 O O . LEU A 1 97 ? -14.850 7.473 -1.139 1.00 89.69 97 LEU A O 1
ATOM 748 N N . SER A 1 98 ? -16.307 5.775 -0.955 1.00 86.12 98 SER A N 1
ATOM 749 C CA . SER A 1 98 ? -17.301 6.423 -0.113 1.00 86.12 98 SER A CA 1
ATOM 750 C C . SER A 1 98 ? -17.217 5.823 1.283 1.00 86.12 98 SER A C 1
ATOM 752 O O . SER A 1 98 ? -17.402 4.620 1.473 1.00 86.12 98 SER A O 1
ATOM 754 N N . LEU A 1 99 ? -16.907 6.674 2.256 1.00 85.62 99 LEU A N 1
ATOM 755 C CA . LEU A 1 99 ? -16.863 6.306 3.667 1.00 85.62 99 LEU A CA 1
ATOM 756 C C . LEU A 1 99 ? -18.263 6.396 4.284 1.00 85.62 99 LEU A C 1
ATOM 758 O O . LEU A 1 99 ? -19.080 7.187 3.804 1.00 85.62 99 LEU A O 1
ATOM 762 N N . PRO A 1 100 ? -18.538 5.635 5.359 1.00 77.50 100 PRO A N 1
ATOM 763 C CA . PRO A 1 100 ? -19.790 5.758 6.089 1.00 77.50 100 PRO A CA 1
ATOM 764 C C . PRO A 1 100 ? -19.970 7.203 6.572 1.00 77.50 100 PRO A C 1
ATOM 766 O O . PRO A 1 100 ? -19.004 7.792 7.076 1.00 77.50 100 PRO A O 1
ATOM 769 N N . PRO A 1 101 ? -21.168 7.792 6.426 1.00 67.88 101 PRO A N 1
ATOM 770 C CA . PRO A 1 101 ? -21.417 9.137 6.918 1.00 67.88 101 PRO A CA 1
ATOM 771 C C . PRO A 1 101 ? -21.217 9.171 8.436 1.00 67.88 101 PRO A C 1
ATOM 773 O O . PRO A 1 101 ? -21.690 8.296 9.157 1.00 67.88 101 PRO A O 1
ATOM 776 N N . THR A 1 102 ? -20.516 10.187 8.935 1.00 65.62 102 THR A N 1
ATOM 777 C CA . THR A 1 102 ? -20.591 10.539 10.359 1.00 65.62 102 THR A CA 1
ATOM 778 C C . THR A 1 102 ? -21.899 11.265 10.603 1.00 65.62 102 THR A C 1
ATOM 780 O O . THR A 1 102 ? -22.179 12.243 9.907 1.00 65.62 102 THR A O 1
ATOM 783 N N . GLU A 1 103 ? -22.679 10.807 11.582 1.00 58.06 103 GLU A N 1
ATOM 784 C CA . GLU A 1 103 ? -23.856 11.549 12.022 1.00 58.06 103 GLU A CA 1
ATOM 785 C C . GLU A 1 103 ? -23.437 12.955 12.479 1.00 58.06 103 GLU A C 1
ATOM 787 O O . GLU A 1 103 ? -22.415 13.103 13.160 1.00 58.06 103 GLU A O 1
ATOM 792 N N . PRO A 1 104 ? -24.170 14.001 12.068 1.00 56.38 104 PRO A N 1
ATOM 793 C CA . PRO A 1 104 ? -23.889 15.353 12.511 1.00 56.38 104 PRO A CA 1
ATOM 794 C C . PRO A 1 104 ? -24.170 15.449 14.010 1.00 56.38 104 PRO A C 1
ATOM 796 O O . PRO A 1 104 ? -25.315 15.358 14.447 1.00 56.38 104 PRO A O 1
ATOM 799 N N . VAL A 1 105 ? -23.117 15.653 14.796 1.00 55.38 105 VAL A N 1
ATOM 800 C CA . VAL A 1 105 ? -23.249 16.053 16.197 1.00 55.38 105 VAL A CA 1
ATOM 801 C C . VAL A 1 105 ? -23.400 17.577 16.212 1.00 55.38 105 VAL A C 1
ATOM 803 O O . VAL A 1 105 ? -22.584 18.296 15.630 1.00 55.38 105 VAL A O 1
ATOM 806 N N . ASP A 1 106 ? -24.480 18.064 16.819 1.00 54.31 106 ASP A N 1
ATOM 807 C CA . ASP A 1 106 ? -24.718 19.478 17.143 1.00 54.31 106 ASP A CA 1
ATOM 808 C C . ASP A 1 106 ? -24.640 20.478 15.973 1.00 54.31 106 ASP A C 1
ATOM 810 O O . ASP A 1 106 ? -23.889 21.451 16.006 1.00 54.31 106 ASP A O 1
ATOM 814 N N . GLY A 1 107 ? -25.436 20.269 14.916 1.00 54.84 107 GLY A N 1
ATOM 815 C CA . GLY A 1 107 ? -25.640 21.281 13.861 1.00 54.84 107 GLY A CA 1
ATOM 816 C C . GLY A 1 107 ? -24.395 21.614 13.027 1.00 54.84 107 GLY A C 1
ATOM 817 O O . GLY A 1 107 ? -24.415 22.554 12.228 1.00 54.84 107 GLY A O 1
ATOM 818 N N . THR A 1 108 ? -23.316 20.849 13.191 1.00 59.94 108 THR A N 1
ATOM 819 C CA . THR A 1 108 ? -22.097 20.993 12.402 1.00 59.94 108 THR A CA 1
ATOM 820 C C . THR A 1 108 ? -22.317 20.469 10.976 1.00 59.94 108 THR A C 1
ATOM 822 O O . THR A 1 108 ? -22.996 19.456 10.777 1.00 59.94 108 THR A O 1
ATOM 825 N N . PRO A 1 109 ? -21.792 21.161 9.945 1.00 60.38 109 PRO A N 1
ATOM 826 C CA . PRO A 1 109 ? -21.942 20.724 8.563 1.00 60.38 109 PRO A CA 1
ATOM 827 C C . PRO A 1 109 ? -21.309 19.345 8.356 1.00 60.38 109 PRO A C 1
ATOM 829 O O 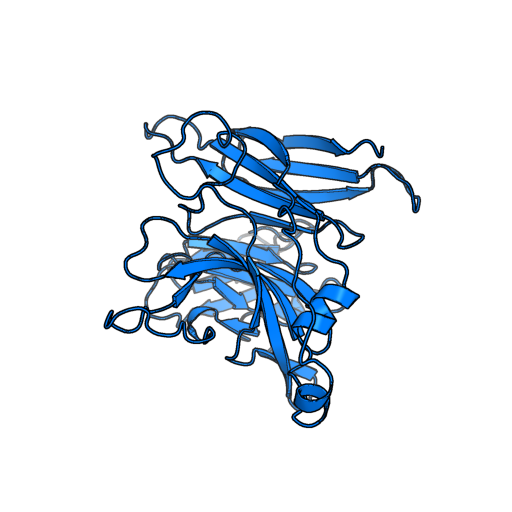. PRO A 1 109 ? -20.316 19.003 8.999 1.00 60.38 109 PRO A O 1
ATOM 832 N N . ALA A 1 110 ? -21.868 18.573 7.420 1.00 59.69 110 ALA A N 1
ATOM 833 C CA . ALA A 1 110 ? -21.383 17.237 7.093 1.00 59.69 110 ALA A CA 1
ATOM 834 C C . ALA A 1 110 ? -19.872 17.252 6.809 1.00 59.69 110 ALA A C 1
ATOM 836 O O . ALA A 1 110 ? -19.384 17.935 5.906 1.00 59.69 110 ALA A O 1
ATOM 837 N N . VAL A 1 111 ? -19.128 16.486 7.603 1.00 68.31 111 VAL A N 1
ATOM 838 C CA . VAL A 1 111 ? -17.674 16.393 7.507 1.00 68.31 111 VAL A CA 1
ATOM 839 C C . VAL A 1 111 ? -17.319 15.495 6.327 1.00 68.31 111 VAL A C 1
ATOM 841 O O . VAL A 1 111 ? -17.641 14.307 6.324 1.00 68.31 111 VAL A O 1
ATOM 844 N N . SER A 1 112 ? -16.639 16.046 5.319 1.00 77.62 112 SER A N 1
ATOM 845 C CA . SER A 1 112 ? -16.109 15.231 4.227 1.00 77.62 112 SER A CA 1
ATOM 846 C C . SER A 1 112 ? -14.969 14.374 4.770 1.00 77.62 112 SER A C 1
ATOM 848 O O . SER A 1 112 ? -14.000 14.881 5.345 1.00 77.62 112 SER A O 1
ATOM 850 N N . GLN A 1 113 ? -15.103 13.062 4.602 1.00 85.00 113 GLN A N 1
ATOM 851 C CA . GLN A 1 113 ? -14.105 12.087 5.015 1.00 85.00 113 GLN A CA 1
ATOM 852 C C . GLN A 1 113 ? -13.421 11.486 3.793 1.00 85.00 113 GLN A C 1
ATOM 854 O O . GLN A 1 113 ? -14.042 11.307 2.746 1.00 85.00 113 GLN A O 1
ATOM 859 N N . ARG A 1 114 ? -12.138 11.154 3.932 1.00 87.19 114 ARG A N 1
ATOM 860 C CA . ARG A 1 114 ? -11.384 10.419 2.908 1.00 87.19 114 ARG A CA 1
ATOM 861 C C . ARG A 1 114 ? -10.353 9.496 3.538 1.00 87.19 114 ARG A C 1
ATOM 863 O O . ARG A 1 114 ? -9.905 9.737 4.659 1.00 87.19 114 ARG A O 1
ATOM 870 N N . LEU A 1 115 ? -9.939 8.487 2.783 1.00 90.12 115 LEU A N 1
ATOM 871 C CA . LEU A 1 115 ? -8.767 7.683 3.105 1.00 90.12 115 LEU A CA 1
ATOM 872 C C . LEU A 1 115 ? -7.539 8.258 2.394 1.00 90.12 115 LEU A C 1
ATOM 874 O O . LEU A 1 115 ? -7.600 8.602 1.215 1.00 90.12 115 LEU A O 1
ATOM 878 N N . ALA A 1 116 ? -6.432 8.357 3.119 1.00 89.56 116 ALA A N 1
ATOM 879 C CA . ALA A 1 116 ? -5.120 8.729 2.614 1.00 89.56 116 ALA A CA 1
ATOM 880 C C . ALA A 1 116 ? -4.115 7.612 2.919 1.00 89.56 116 ALA A C 1
ATOM 882 O O . ALA A 1 116 ? -4.247 6.894 3.913 1.00 89.56 116 ALA A O 1
ATOM 883 N N . GLY A 1 117 ? -3.121 7.458 2.047 1.00 89.94 117 GLY A N 1
ATOM 884 C CA . GLY A 1 117 ? -2.045 6.485 2.209 1.00 89.94 117 GLY A CA 1
ATOM 885 C C . GLY A 1 117 ? -2.527 5.036 2.224 1.00 89.94 117 GLY A C 1
ATOM 886 O O . GLY A 1 117 ? -1.882 4.203 2.848 1.00 89.94 117 GLY A O 1
ATOM 887 N N . LEU A 1 118 ? -3.651 4.737 1.564 1.00 94.00 118 LEU A N 1
ATOM 888 C CA . LEU A 1 118 ? -4.268 3.411 1.573 1.00 94.00 118 LEU A CA 1
ATOM 889 C C . LEU A 1 118 ? -3.281 2.334 1.108 1.00 94.00 118 LEU A C 1
ATOM 891 O O . LEU A 1 118 ? -2.713 2.434 0.015 1.00 94.00 118 LEU A O 1
ATOM 895 N N . GLN A 1 119 ? -3.124 1.297 1.928 1.00 95.06 119 GLN A N 1
ATOM 896 C CA . GLN A 1 119 ? -2.357 0.100 1.620 1.00 95.06 119 GLN A CA 1
ATOM 897 C C . GLN A 1 119 ? -3.249 -1.140 1.680 1.00 95.06 119 GLN A C 1
ATOM 899 O O . GLN A 1 119 ? -3.955 -1.361 2.669 1.00 95.06 119 GLN A O 1
ATOM 904 N N . LEU A 1 120 ? -3.234 -1.933 0.612 1.00 94.75 120 LEU A N 1
ATOM 905 C CA . LEU A 1 120 ? -3.883 -3.236 0.600 1.00 94.75 120 LEU A CA 1
ATOM 906 C C . LEU A 1 120 ? -3.083 -4.184 1.506 1.00 94.75 120 LEU A C 1
ATOM 908 O O . LEU A 1 120 ? -1.864 -4.278 1.394 1.00 94.75 120 LEU A O 1
ATOM 912 N N . LEU A 1 121 ? -3.755 -4.861 2.438 1.00 93.94 121 LEU A N 1
ATOM 913 C CA . LEU A 1 121 ? -3.087 -5.795 3.347 1.00 93.94 121 LEU A CA 1
ATOM 914 C C . LEU A 1 121 ? -3.201 -7.224 2.829 1.00 93.94 121 LEU A C 1
ATOM 916 O O . LEU A 1 121 ? -2.200 -7.908 2.647 1.00 93.94 121 LEU A O 1
ATOM 920 N N . ARG A 1 122 ? -4.434 -7.676 2.583 1.00 91.75 122 ARG A N 1
ATOM 921 C CA . ARG A 1 122 ? -4.716 -9.027 2.089 1.00 91.75 122 ARG A CA 1
ATOM 922 C C . ARG A 1 122 ? -6.128 -9.148 1.515 1.00 91.75 122 ARG A C 1
ATOM 924 O O . ARG A 1 122 ? -7.013 -8.391 1.936 1.00 91.75 122 ARG A O 1
ATOM 931 N N . PRO A 1 123 ? -6.374 -10.152 0.656 1.00 90.56 123 PRO A N 1
ATOM 932 C CA . PRO A 1 123 ? -7.725 -10.632 0.400 1.00 90.56 123 PRO A CA 1
ATOM 933 C C . PRO A 1 123 ? -8.415 -11.005 1.717 1.00 90.56 123 PRO A C 1
ATOM 935 O O . PRO A 1 123 ? -7.808 -11.602 2.611 1.00 90.56 123 PRO A O 1
ATOM 938 N N . PHE A 1 124 ? -9.682 -10.632 1.855 1.00 89.81 124 PHE A N 1
ATOM 939 C CA . PHE A 1 124 ? -10.463 -10.893 3.057 1.00 89.81 124 PHE A CA 1
ATOM 940 C C . PHE A 1 124 ? -11.941 -11.034 2.698 1.00 89.81 124 PHE A C 1
ATOM 942 O O . PHE A 1 124 ? -12.554 -10.084 2.212 1.00 89.81 124 PHE A O 1
ATOM 949 N N . SER A 1 125 ? -12.518 -12.216 2.942 1.00 86.06 125 SER A N 1
ATOM 950 C CA . SER A 1 125 ? -13.854 -12.570 2.443 1.00 86.06 125 SER A CA 1
ATOM 951 C C . SER A 1 125 ? -13.933 -12.372 0.912 1.00 86.06 125 SER A C 1
ATOM 953 O O . SER A 1 125 ? -13.003 -12.715 0.188 1.00 86.06 125 SER A O 1
ATOM 955 N N . ASN A 1 126 ? -15.015 -11.788 0.411 1.00 85.25 126 ASN A N 1
ATOM 956 C CA . ASN A 1 126 ? -15.234 -11.338 -0.966 1.00 85.25 126 ASN A CA 1
ATOM 957 C C . ASN A 1 126 ? -14.669 -9.929 -1.250 1.00 85.25 126 ASN A C 1
ATOM 959 O O . ASN A 1 126 ? -15.168 -9.212 -2.112 1.00 85.25 126 ASN A O 1
ATOM 963 N N . GLY A 1 127 ? -13.672 -9.484 -0.493 1.00 89.69 127 GLY A N 1
ATOM 964 C CA . GLY A 1 127 ? -13.100 -8.154 -0.640 1.00 89.69 127 GLY A CA 1
ATOM 965 C C . GLY A 1 127 ? -11.657 -8.102 -0.174 1.00 89.69 127 GLY A C 1
ATOM 966 O O . GLY A 1 127 ? -10.923 -9.090 -0.232 1.00 89.69 127 GLY A O 1
ATOM 967 N N . TRP A 1 128 ? -11.249 -6.923 0.275 1.00 92.44 128 TRP A N 1
ATOM 968 C CA . TRP A 1 128 ? -9.892 -6.650 0.719 1.00 92.44 128 TRP A CA 1
ATOM 969 C C . TRP A 1 128 ? -9.893 -5.963 2.071 1.00 92.44 128 TRP A C 1
ATOM 971 O O . TRP A 1 128 ? -10.643 -5.012 2.303 1.00 92.44 128 TRP A O 1
ATOM 981 N N . LEU A 1 129 ? -9.015 -6.444 2.947 1.00 94.44 129 LEU A N 1
ATOM 982 C CA . LEU A 1 129 ? -8.650 -5.741 4.164 1.00 94.44 129 LEU A CA 1
ATOM 983 C C . LEU A 1 129 ? -7.562 -4.725 3.818 1.00 94.44 129 LEU A C 1
ATOM 985 O O . LEU A 1 129 ? -6.557 -5.071 3.191 1.00 94.44 129 LEU A O 1
ATOM 989 N N . VAL A 1 130 ? -7.759 -3.481 4.239 1.00 95.44 130 VAL A N 1
ATOM 990 C CA . VAL A 1 130 ? -6.855 -2.367 3.951 1.00 95.44 130 VAL A CA 1
ATOM 991 C C . VAL A 1 130 ? -6.509 -1.614 5.228 1.00 95.44 130 VAL A C 1
ATOM 993 O O . VAL A 1 130 ? -7.328 -1.516 6.143 1.00 95.44 130 VAL A O 1
ATOM 996 N N . ALA A 1 131 ? -5.306 -1.049 5.272 1.00 95.06 131 ALA A N 1
ATOM 997 C CA . ALA A 1 131 ? -4.922 -0.051 6.260 1.00 95.06 131 ALA A CA 1
ATOM 998 C C . ALA A 1 131 ? -4.845 1.318 5.589 1.00 95.06 131 ALA A C 1
ATOM 1000 O O . ALA A 1 131 ? -4.376 1.452 4.459 1.00 95.06 131 ALA A O 1
ATOM 1001 N N . ALA A 1 132 ? -5.319 2.347 6.277 1.00 94.06 132 ALA A N 1
ATOM 1002 C CA . ALA A 1 132 ? -5.269 3.707 5.766 1.00 94.06 132 ALA A CA 1
ATOM 1003 C C . ALA A 1 132 ? -5.312 4.722 6.903 1.00 94.06 132 ALA A C 1
ATOM 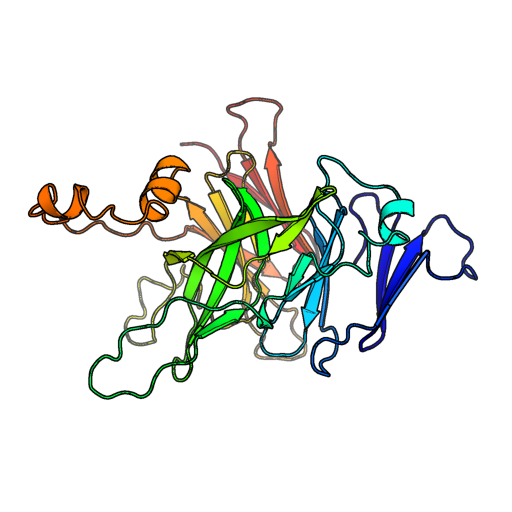1005 O O . ALA A 1 132 ? -5.733 4.427 8.025 1.00 94.06 132 ALA A O 1
ATOM 1006 N N . GLN A 1 133 ? -4.943 5.954 6.581 1.00 91.06 133 GLN A N 1
ATOM 1007 C CA . GLN A 1 133 ? -5.239 7.100 7.418 1.00 91.06 133 GLN A CA 1
ATOM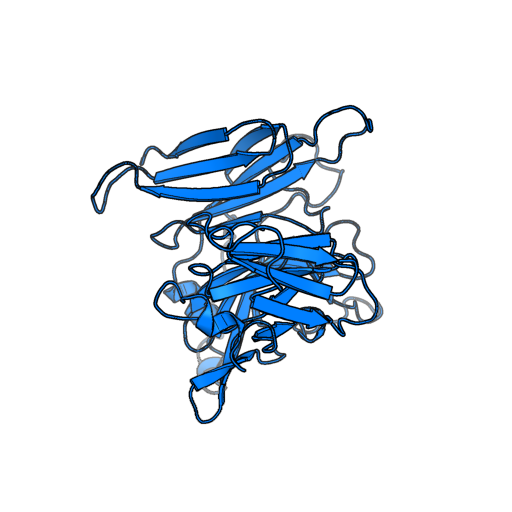 1008 C C . GLN A 1 133 ? -6.596 7.684 7.015 1.00 91.06 133 GLN A C 1
ATOM 1010 O O . GLN A 1 133 ? -6.801 8.103 5.875 1.00 91.06 133 GLN A O 1
ATOM 1015 N N . LYS A 1 134 ? -7.532 7.744 7.954 1.00 88.75 134 LYS A N 1
ATOM 1016 C CA . LYS A 1 134 ? -8.806 8.436 7.805 1.00 88.75 134 LYS A CA 1
ATOM 1017 C C . LYS A 1 134 ? -8.622 9.917 8.123 1.00 88.75 134 LYS A C 1
ATOM 1019 O O . LYS A 1 134 ? -8.279 10.285 9.246 1.00 88.75 134 LYS A O 1
ATOM 1024 N N . HIS A 1 135 ? -8.905 10.753 7.131 1.00 83.81 135 HIS A N 1
ATOM 1025 C CA . HIS A 1 135 ? -8.986 12.206 7.258 1.00 83.81 135 HIS A CA 1
ATOM 1026 C C . HIS A 1 135 ? -10.433 12.659 7.314 1.00 83.81 135 HIS A C 1
ATOM 1028 O O . HIS A 1 135 ? -11.296 12.098 6.640 1.00 83.81 135 HIS A O 1
ATOM 1034 N N . ALA A 1 136 ? -10.658 13.733 8.054 1.00 78.50 136 ALA A N 1
ATOM 1035 C CA . ALA A 1 136 ? -11.933 14.411 8.194 1.00 78.50 136 ALA A CA 1
ATOM 1036 C C . ALA A 1 136 ? -11.702 15.915 7.995 1.00 78.50 136 ALA A C 1
ATOM 1038 O O . ALA A 1 136 ? -10.714 16.461 8.489 1.00 78.50 136 ALA A O 1
ATOM 1039 N N . THR A 1 137 ? -12.569 16.599 7.245 1.00 70.19 137 THR A N 1
ATOM 1040 C CA . THR A 1 137 ? -12.511 18.067 7.165 1.00 70.19 137 THR A CA 1
ATOM 1041 C C . THR A 1 137 ? -12.661 18.674 8.558 1.00 70.19 137 THR A C 1
ATOM 1043 O O . THR A 1 137 ? -13.513 18.236 9.325 1.00 70.19 137 THR A O 1
ATOM 1046 N N . ASN A 1 138 ? -11.863 19.699 8.861 1.00 64.38 138 ASN A N 1
ATOM 1047 C CA . ASN A 1 138 ? -11.864 20.429 10.137 1.00 64.38 138 ASN A CA 1
ATOM 1048 C C . ASN A 1 138 ? -11.324 19.655 11.355 1.00 64.38 138 ASN A C 1
ATOM 1050 O O . ASN A 1 138 ? -11.538 20.089 12.483 1.00 64.38 138 ASN A O 1
ATOM 1054 N N . VAL A 1 139 ? -10.582 18.560 11.153 1.00 66.88 139 VAL A N 1
ATOM 1055 C CA . VAL A 1 139 ? -9.828 17.887 12.225 1.00 66.88 139 VAL A CA 1
ATOM 1056 C C . VAL A 1 139 ? -8.328 18.046 11.963 1.00 66.88 139 VAL A C 1
ATOM 1058 O O . VAL A 1 139 ? -7.868 17.797 10.850 1.00 66.88 139 VAL A O 1
ATOM 1061 N N . GLN A 1 140 ? -7.569 18.496 12.970 1.00 58.38 140 GLN A N 1
ATOM 1062 C CA . GLN A 1 140 ? -6.122 18.758 12.854 1.00 58.38 140 GLN A CA 1
ATOM 1063 C C . GLN A 1 140 ? -5.275 17.478 12.713 1.00 58.38 140 GLN A C 1
ATOM 1065 O O . GLN A 1 140 ? -4.224 17.507 12.072 1.00 58.38 140 GLN A O 1
ATOM 1070 N N . SER A 1 141 ? -5.750 16.355 13.259 1.00 65.25 141 SER A N 1
ATOM 1071 C CA . SER A 1 141 ? -5.103 15.039 13.164 1.00 65.25 141 SER A CA 1
ATOM 1072 C C . SER A 1 141 ? -6.050 14.018 12.547 1.00 65.25 141 SER A C 1
ATOM 1074 O O . SER A 1 141 ? -7.245 13.997 12.850 1.00 65.25 141 SER A O 1
ATOM 1076 N N . GLY A 1 142 ? -5.518 13.154 11.685 1.00 75.25 142 GLY A N 1
ATOM 1077 C CA . GLY A 1 142 ? -6.257 11.995 11.197 1.00 75.25 142 GLY A CA 1
ATOM 1078 C C . GLY A 1 142 ? -6.377 10.901 12.261 1.00 75.25 142 GLY A C 1
ATOM 1079 O O . GLY A 1 142 ? -5.962 11.049 13.406 1.00 75.25 142 GLY A O 1
ATOM 1080 N N . SER A 1 143 ? -6.906 9.752 11.858 1.00 85.19 143 SER A N 1
ATOM 1081 C CA . SER A 1 143 ? -6.764 8.496 12.608 1.00 85.19 143 SER A CA 1
ATOM 1082 C C . SER A 1 143 ? -6.281 7.407 11.667 1.00 85.19 143 SER A C 1
ATOM 1084 O O . SER A 1 143 ? -6.557 7.471 10.471 1.00 85.19 143 SER A O 1
ATOM 1086 N N . TYR A 1 144 ? -5.578 6.401 12.172 1.00 89.88 144 TYR A N 1
ATOM 1087 C CA . TYR A 1 144 ? -5.323 5.196 11.388 1.00 89.88 144 TYR A CA 1
ATOM 1088 C C . TYR A 1 144 ? -6.481 4.216 11.567 1.00 89.88 144 TYR A C 1
ATOM 1090 O O . TYR A 1 144 ? -7.127 4.174 12.616 1.00 89.88 144 TYR A O 1
ATOM 1098 N N . CYS A 1 145 ? -6.791 3.454 10.527 1.00 91.25 145 CYS A N 1
ATOM 1099 C CA . CYS A 1 145 ? -7.898 2.512 10.558 1.00 91.25 145 CYS A CA 1
ATOM 1100 C C . CYS A 1 145 ? -7.610 1.259 9.740 1.00 91.25 145 CYS A C 1
ATOM 1102 O O . CYS A 1 145 ? -6.884 1.303 8.743 1.00 91.25 145 CYS A O 1
ATOM 1104 N N . LEU A 1 146 ? -8.235 0.167 10.171 1.00 93.56 146 LEU A N 1
ATOM 1105 C CA . LEU A 1 146 ? -8.490 -0.999 9.346 1.00 93.56 146 LEU A CA 1
ATOM 1106 C C . LEU A 1 146 ? -9.855 -0.838 8.696 1.00 93.56 146 LEU A C 1
ATOM 1108 O O . LEU A 1 146 ? -10.852 -0.552 9.367 1.00 93.56 146 LEU A O 1
ATOM 1112 N N . ALA A 1 147 ? -9.899 -1.040 7.389 1.00 92.81 147 ALA A N 1
ATOM 1113 C CA . ALA A 1 147 ? -11.120 -0.952 6.617 1.00 92.81 147 ALA A CA 1
ATOM 1114 C C . ALA A 1 147 ? -11.266 -2.154 5.688 1.00 92.81 147 ALA A C 1
ATOM 1116 O O . ALA A 1 147 ? -10.296 -2.810 5.316 1.00 92.81 147 ALA A O 1
ATOM 1117 N N . TYR A 1 148 ? -12.505 -2.423 5.315 1.00 93.12 148 TYR A N 1
ATOM 1118 C CA . TYR A 1 148 ? -12.879 -3.429 4.344 1.00 93.12 148 TYR A CA 1
ATOM 1119 C C . TYR A 1 148 ? -13.454 -2.755 3.104 1.00 93.12 148 TYR A C 1
ATOM 1121 O O . TYR A 1 148 ? -14.295 -1.855 3.207 1.00 93.12 148 TYR A O 1
ATOM 1129 N N . ILE A 1 149 ? -12.997 -3.220 1.945 1.00 92.38 149 ILE A N 1
ATOM 1130 C CA . ILE A 1 149 ? -13.499 -2.814 0.636 1.00 92.38 149 ILE A CA 1
ATOM 1131 C C . ILE A 1 149 ? -14.032 -4.073 -0.054 1.00 92.38 149 ILE A C 1
ATOM 1133 O O . ILE A 1 149 ? -13.239 -4.987 -0.299 1.00 92.38 149 ILE A O 1
ATOM 1137 N N . PRO A 1 150 ? -15.337 -4.158 -0.362 1.00 89.00 150 PRO A N 1
ATOM 1138 C CA . PRO A 1 150 ? -15.881 -5.263 -1.132 1.00 89.00 150 PRO A CA 1
ATOM 1139 C C . PRO A 1 150 ? -15.384 -5.205 -2.575 1.00 89.00 150 PRO A C 1
ATOM 1141 O O . PRO A 1 150 ? -15.159 -4.130 -3.137 1.00 89.00 150 PRO A O 1
ATOM 1144 N N . PHE A 1 151 ? -15.219 -6.374 -3.186 1.00 85.88 151 PHE A N 1
ATOM 1145 C CA . PHE A 1 151 ? -14.900 -6.486 -4.602 1.00 85.88 151 PHE A CA 1
ATOM 1146 C C . PHE A 1 151 ? -15.917 -7.388 -5.281 1.00 85.88 151 PHE A C 1
ATOM 1148 O O . PHE A 1 151 ? -16.251 -8.470 -4.800 1.00 85.88 151 PHE A O 1
ATOM 1155 N N . SER A 1 152 ? -16.370 -6.952 -6.448 1.00 78.19 152 SER A N 1
ATOM 1156 C CA . SER A 1 152 ? -17.215 -7.769 -7.308 1.00 78.19 152 SER A CA 1
ATOM 1157 C C . SER A 1 152 ? -16.354 -8.453 -8.366 1.00 78.19 152 SER A C 1
ATOM 1159 O O . SER A 1 152 ? -15.450 -7.847 -8.950 1.00 78.19 152 SER A O 1
ATOM 1161 N N . GLN A 1 153 ? -16.623 -9.735 -8.606 1.00 72.56 153 GLN A N 1
ATOM 1162 C CA . GLN A 1 153 ? -16.100 -10.438 -9.773 1.00 72.56 153 GLN A CA 1
ATOM 1163 C C . GLN A 1 153 ? -17.010 -10.137 -10.961 1.00 72.56 153 GLN A C 1
ATOM 1165 O O . GLN A 1 153 ? -18.188 -10.493 -10.957 1.00 72.56 153 GLN A O 1
ATOM 1170 N N . ILE A 1 154 ? -16.465 -9.485 -11.983 1.00 62.12 154 ILE A N 1
ATOM 1171 C CA . ILE A 1 154 ? -17.152 -9.282 -13.257 1.00 62.12 154 ILE A CA 1
ATOM 1172 C C . ILE A 1 154 ? -16.741 -10.422 -14.200 1.00 62.12 154 ILE A C 1
ATOM 1174 O O . ILE A 1 154 ? -15.596 -10.878 -14.156 1.00 62.12 154 ILE A O 1
ATOM 1178 N N . HIS A 1 155 ? -17.685 -10.908 -15.019 1.00 51.38 155 HIS A N 1
ATOM 1179 C CA . HIS A 1 155 ? -17.507 -12.001 -15.988 1.00 51.38 155 HIS A CA 1
ATOM 1180 C C . HIS A 1 155 ? -16.092 -12.023 -16.602 1.00 51.38 155 HIS A C 1
ATOM 1182 O O . HIS A 1 155 ? -15.687 -11.061 -17.253 1.00 51.38 155 HIS A O 1
ATOM 1188 N N . GLY A 1 156 ? -15.350 -13.120 -16.399 1.00 56.00 156 GLY A N 1
ATOM 1189 C CA . GLY A 1 156 ? -13.966 -13.259 -16.874 1.00 56.00 156 GLY A CA 1
ATOM 1190 C C . GLY A 1 156 ? -12.867 -12.850 -15.876 1.00 56.00 156 GLY A C 1
ATOM 1191 O O . GLY A 1 156 ? -11.812 -12.403 -16.309 1.00 56.00 156 GLY A O 1
ATOM 1192 N N . HIS A 1 157 ? -13.089 -13.030 -14.566 1.00 61.25 157 HIS A N 1
ATOM 1193 C CA . HIS A 1 157 ? -12.114 -12.860 -13.462 1.00 61.25 157 HIS A CA 1
ATOM 1194 C C . HIS A 1 157 ? -11.653 -11.429 -13.135 1.00 61.25 157 HIS A C 1
ATOM 1196 O O . HIS A 1 157 ? -10.837 -11.251 -12.230 1.00 61.25 157 HIS A O 1
ATOM 1202 N N . VAL A 1 158 ? -12.177 -10.397 -13.799 1.00 64.38 158 VAL A N 1
ATOM 1203 C CA . VAL A 1 158 ? -11.784 -9.012 -13.503 1.00 64.38 158 VAL A CA 1
ATOM 1204 C C . VAL A 1 158 ? -12.464 -8.553 -12.215 1.00 64.38 158 VAL A C 1
ATOM 1206 O O . VAL A 1 158 ? -13.685 -8.392 -12.156 1.00 64.38 158 VAL A O 1
ATOM 1209 N N . LEU A 1 159 ? -11.660 -8.351 -11.175 1.00 74.06 159 LEU A N 1
ATOM 1210 C CA . LEU A 1 159 ? -12.101 -7.826 -9.890 1.00 74.06 159 LEU A CA 1
ATOM 1211 C C . LEU A 1 159 ? -12.214 -6.305 -9.966 1.00 74.06 159 LEU A C 1
ATOM 1213 O O . LEU A 1 159 ? -11.260 -5.630 -10.337 1.00 74.06 159 LEU A O 1
ATOM 1217 N N . THR A 1 160 ? -13.366 -5.761 -9.585 1.00 75.62 160 THR A N 1
ATOM 1218 C CA . THR A 1 160 ? -13.555 -4.309 -9.481 1.00 75.62 160 THR A CA 1
ATOM 1219 C C . THR A 1 160 ? -13.900 -3.935 -8.051 1.00 75.62 160 THR A C 1
ATOM 1221 O O . THR A 1 160 ? -14.834 -4.497 -7.471 1.00 75.62 160 THR A O 1
ATOM 1224 N N . ALA A 1 161 ? -13.150 -2.979 -7.497 1.00 80.50 161 ALA A N 1
ATOM 1225 C CA . ALA A 1 161 ? -13.440 -2.417 -6.188 1.00 80.50 161 ALA A CA 1
ATOM 1226 C C . ALA A 1 161 ? -14.833 -1.790 -6.182 1.00 80.50 161 ALA A C 1
ATOM 1228 O O . ALA A 1 161 ? -15.151 -0.933 -7.016 1.00 80.50 161 ALA A O 1
ATOM 1229 N N . GLU A 1 162 ? -15.658 -2.176 -5.218 1.00 81.25 162 GLU A N 1
ATOM 1230 C CA . GLU A 1 162 ? -16.870 -1.429 -4.938 1.00 81.25 162 GLU A CA 1
ATOM 1231 C C . GLU A 1 162 ? -16.516 -0.079 -4.309 1.00 81.25 162 GLU A C 1
ATOM 1233 O O . GLU A 1 162 ? -15.467 0.108 -3.690 1.00 81.25 162 GLU A O 1
ATOM 1238 N N . ARG A 1 163 ? -17.405 0.905 -4.476 1.00 84.56 163 ARG A N 1
ATOM 1239 C CA . ARG A 1 163 ? -17.181 2.243 -3.914 1.00 84.56 163 ARG A CA 1
ATOM 1240 C C . ARG A 1 163 ? -17.411 2.292 -2.406 1.00 84.56 163 ARG A C 1
ATOM 1242 O O . ARG A 1 163 ? -17.003 3.263 -1.784 1.00 84.56 163 ARG A O 1
ATOM 1249 N N . ALA A 1 164 ? -18.085 1.304 -1.825 1.00 83.94 164 ALA A N 1
ATOM 1250 C CA . ALA A 1 164 ? -18.407 1.288 -0.405 1.00 83.94 164 ALA A CA 1
ATOM 1251 C C . ALA A 1 164 ? -17.196 0.870 0.438 1.00 83.94 164 ALA A C 1
ATOM 1253 O O . ALA A 1 164 ? -16.476 -0.061 0.091 1.00 83.94 164 ALA A O 1
ATOM 1254 N N . VAL A 1 165 ? -16.997 1.538 1.574 1.00 87.12 165 VAL A N 1
ATOM 1255 C CA . VAL A 1 165 ? -15.968 1.187 2.558 1.00 87.12 165 VAL A CA 1
ATOM 1256 C C . VAL A 1 165 ? -16.621 0.958 3.910 1.00 87.12 165 VAL A C 1
ATOM 1258 O O . VAL A 1 165 ? -17.425 1.774 4.353 1.00 87.12 165 VAL A O 1
ATOM 1261 N N . THR A 1 166 ? -16.227 -0.108 4.602 1.00 87.19 166 THR A N 1
ATOM 1262 C CA . THR A 1 166 ? -16.605 -0.338 6.004 1.00 87.19 166 THR A CA 1
ATOM 1263 C C . THR A 1 166 ? -15.381 -0.173 6.892 1.00 87.19 166 THR A C 1
ATOM 1265 O O . THR A 1 166 ? -14.376 -0.849 6.684 1.00 87.19 166 THR A O 1
ATOM 1268 N N . ILE A 1 167 ? -15.434 0.724 7.879 1.00 87.94 167 ILE A N 1
ATOM 1269 C CA . ILE A 1 167 ? -14.363 0.838 8.876 1.00 87.94 167 ILE A CA 1
ATOM 1270 C C . ILE A 1 167 ? -14.557 -0.264 9.914 1.00 87.94 167 ILE A C 1
ATOM 1272 O O . ILE A 1 167 ? -15.582 -0.292 10.587 1.00 87.94 167 ILE A O 1
ATOM 1276 N N . LEU A 1 168 ? -13.578 -1.159 10.034 1.00 84.94 168 LEU A N 1
ATOM 1277 C CA . LEU A 1 168 ? -13.622 -2.279 10.976 1.00 84.94 168 LEU A CA 1
ATOM 1278 C C . LEU A 1 168 ? -13.065 -1.889 12.337 1.00 84.94 168 LEU A C 1
ATOM 1280 O O . LEU A 1 168 ? -13.584 -2.291 13.373 1.00 84.94 168 LEU A O 1
ATOM 1284 N N . GLU A 1 169 ? -11.992 -1.102 12.338 1.00 84.88 169 GLU A N 1
ATOM 1285 C CA . GLU A 1 169 ? -11.345 -0.685 13.570 1.00 84.88 169 GLU A CA 1
ATOM 1286 C C . GLU A 1 169 ? -10.603 0.636 13.386 1.00 84.88 169 GLU A C 1
ATOM 1288 O O . GLU A 1 169 ? -9.905 0.852 12.395 1.00 84.88 169 GLU A O 1
ATOM 1293 N N . HIS A 1 170 ? -10.724 1.511 14.381 1.00 85.50 170 HIS A N 1
ATOM 1294 C CA . HIS A 1 170 ? -9.858 2.673 14.532 1.00 85.50 170 HIS A CA 1
ATOM 1295 C C . HIS A 1 170 ? -8.655 2.300 15.395 1.00 85.50 170 HIS A C 1
ATOM 1297 O O . HIS A 1 170 ? -8.821 1.966 16.573 1.00 85.50 170 HIS A O 1
ATOM 1303 N N . LEU A 1 171 ? -7.462 2.401 14.813 1.00 84.69 171 LEU A N 1
ATOM 1304 C CA . LEU A 1 171 ? -6.204 2.150 15.499 1.00 84.69 171 LEU A CA 1
ATOM 1305 C C . LEU A 1 171 ? -5.906 3.312 16.465 1.00 84.69 171 LEU A C 1
ATOM 1307 O O . LEU A 1 171 ? -6.077 4.472 16.077 1.00 84.69 171 LEU A O 1
ATOM 1311 N N . PRO A 1 172 ? -5.498 3.038 17.719 1.00 81.88 172 PRO A N 1
ATOM 1312 C CA . PRO A 1 172 ? -5.197 4.092 18.684 1.00 81.88 172 PRO A CA 1
ATOM 1313 C C . PRO A 1 172 ? -4.094 5.039 18.197 1.00 81.88 172 PRO A C 1
ATOM 1315 O O . PRO A 1 172 ? -3.031 4.596 17.768 1.00 81.88 172 PRO A O 1
ATOM 1318 N N . VAL A 1 173 ? -4.351 6.343 18.302 1.00 75.88 173 VAL A N 1
ATOM 1319 C CA . VAL A 1 173 ? -3.440 7.435 17.928 1.00 75.88 173 VAL A CA 1
ATOM 1320 C C . VAL A 1 173 ? -3.389 8.476 19.043 1.00 75.88 173 VAL A C 1
ATOM 1322 O O . VAL A 1 173 ? -4.266 8.512 19.910 1.00 75.88 173 VAL A O 1
ATOM 1325 N N . HIS A 1 174 ? -2.380 9.340 19.015 1.00 71.25 174 HIS A N 1
ATOM 1326 C CA . HIS A 1 174 ? -2.295 10.503 19.884 1.00 71.25 174 HIS A CA 1
ATOM 1327 C C . HIS A 1 174 ? -3.358 11.541 19.496 1.00 71.25 174 HIS A C 1
ATOM 1329 O O . HIS A 1 174 ? -3.295 12.142 18.423 1.00 71.25 174 HIS A O 1
ATOM 1335 N N . LEU A 1 175 ? -4.339 11.756 20.375 1.00 56.50 175 LEU A N 1
ATOM 1336 C CA . LEU A 1 175 ? -5.397 12.750 20.201 1.00 56.50 175 LEU A CA 1
ATOM 1337 C C . LEU A 1 175 ? -5.095 13.981 21.082 1.00 56.50 175 LEU A C 1
ATOM 1339 O O . LEU A 1 175 ? -5.606 14.077 22.190 1.00 56.50 175 LEU A O 1
ATOM 1343 N N . SER A 1 176 ? -4.327 14.940 20.549 1.00 52.84 176 SER A N 1
ATOM 1344 C CA . SER A 1 176 ? -4.215 16.337 21.036 1.00 52.84 176 SER A CA 1
ATOM 1345 C C . SER A 1 176 ? -3.396 16.641 22.321 1.00 52.84 176 SER A C 1
ATOM 1347 O O . SER A 1 176 ? -3.161 15.805 23.185 1.00 52.84 176 SER A O 1
ATOM 1349 N N . GLU A 1 177 ? -2.931 17.898 22.386 1.00 47.28 177 GLU A N 1
ATOM 1350 C CA . GLU A 1 177 ? -1.770 18.491 23.086 1.00 47.28 177 GLU A CA 1
ATOM 1351 C C . GLU A 1 177 ? -1.868 18.629 24.621 1.00 47.28 177 GLU A C 1
ATOM 1353 O O . GLU A 1 177 ? -0.914 19.063 25.269 1.00 47.28 177 GLU A O 1
ATOM 1358 N N . ASN A 1 178 ? -2.995 18.257 25.229 1.00 42.97 178 ASN A N 1
ATOM 1359 C CA . ASN A 1 178 ? -3.300 18.629 26.618 1.00 42.97 178 ASN A CA 1
ATOM 1360 C C . ASN A 1 178 ? -2.859 17.609 27.682 1.00 42.97 178 ASN A C 1
ATOM 1362 O O . ASN A 1 178 ? -3.097 17.834 28.868 1.00 42.97 178 ASN A O 1
ATOM 1366 N N . ILE A 1 179 ? -2.240 16.484 27.302 1.00 43.84 179 ILE A N 1
ATOM 1367 C CA . ILE A 1 179 ? -1.828 15.431 28.249 1.00 43.84 179 ILE A CA 1
ATOM 1368 C C . ILE A 1 179 ? -0.454 14.878 27.844 1.00 43.84 179 ILE A C 1
ATOM 1370 O O . ILE A 1 179 ? -0.332 13.914 27.094 1.00 43.84 179 ILE A O 1
ATOM 1374 N N . GLN A 1 180 ? 0.602 15.512 28.351 1.00 50.16 180 GLN A N 1
ATOM 1375 C CA . GLN A 1 180 ? 1.965 15.391 27.821 1.00 50.16 180 GLN A CA 1
ATOM 1376 C C . GLN A 1 180 ? 2.738 14.122 28.226 1.00 50.16 180 GLN A C 1
ATOM 1378 O O . GLN A 1 180 ? 3.784 13.868 27.648 1.00 50.16 180 GLN A O 1
ATOM 1383 N N . HIS A 1 181 ? 2.290 13.318 29.197 1.00 50.91 181 HIS A N 1
ATOM 1384 C CA . HIS A 1 181 ? 3.230 12.427 29.909 1.00 50.91 181 HIS A CA 1
ATOM 1385 C C . HIS A 1 181 ? 3.070 10.916 29.669 1.00 50.91 181 HIS A C 1
ATOM 1387 O O . HIS A 1 181 ? 3.894 10.148 30.152 1.00 50.91 181 HIS A O 1
ATOM 1393 N N . LEU A 1 182 ? 2.044 10.465 28.935 1.00 51.19 182 LEU A N 1
ATOM 1394 C CA . LEU A 1 182 ? 1.743 9.025 28.765 1.00 51.19 182 LEU A CA 1
ATOM 1395 C C . LEU A 1 182 ? 1.724 8.540 27.306 1.00 51.19 182 LEU A C 1
ATOM 1397 O O . LEU A 1 182 ? 1.543 7.351 27.067 1.00 51.19 182 LEU A O 1
ATOM 1401 N N . TRP A 1 183 ? 1.886 9.442 26.333 1.00 54.56 183 TRP A N 1
ATOM 1402 C CA . TRP A 1 183 ? 1.518 9.163 24.939 1.00 54.56 183 TRP A CA 1
ATOM 1403 C C . TRP A 1 183 ? 2.622 9.460 23.918 1.00 54.56 183 TRP A C 1
ATOM 1405 O O . TRP A 1 183 ? 2.376 9.397 22.713 1.00 54.56 183 TRP A O 1
ATOM 1415 N N . HIS A 1 184 ? 3.854 9.720 24.372 1.00 56.41 184 HIS A N 1
ATOM 1416 C CA . HIS A 1 184 ? 5.005 9.867 23.479 1.00 56.41 184 HIS A CA 1
ATOM 1417 C C . HIS A 1 184 ? 5.234 8.637 22.599 1.00 56.41 184 HIS A C 1
ATOM 1419 O O . HIS A 1 184 ? 5.849 8.792 21.555 1.00 56.41 184 HIS A O 1
ATOM 1425 N N . ASP A 1 185 ? 4.686 7.470 22.947 1.00 67.50 185 ASP A N 1
ATOM 1426 C CA . ASP A 1 185 ? 4.807 6.210 22.205 1.00 67.50 185 ASP A CA 1
ATOM 1427 C C . ASP A 1 185 ? 3.659 5.921 21.235 1.00 67.50 185 ASP A C 1
ATOM 1429 O O . ASP A 1 185 ? 3.624 4.845 20.639 1.00 67.50 185 ASP A O 1
ATOM 1433 N N . LEU A 1 186 ? 2.736 6.867 21.038 1.00 78.69 186 LEU A N 1
ATOM 1434 C CA . LEU A 1 186 ? 1.658 6.711 20.068 1.00 78.69 186 LEU A CA 1
ATOM 1435 C C . LEU A 1 186 ? 1.926 7.446 18.752 1.00 78.69 186 LEU A C 1
ATOM 1437 O O . LEU A 1 186 ? 2.602 8.481 18.728 1.00 78.69 186 LEU A O 1
ATOM 1441 N N . PRO A 1 187 ? 1.366 6.931 17.648 1.00 84.56 187 PRO A N 1
ATOM 1442 C CA . PRO A 1 187 ? 1.426 7.608 16.369 1.00 84.56 187 PRO A CA 1
ATOM 1443 C C . PRO A 1 187 ? 0.518 8.831 16.345 1.00 84.56 187 PRO A C 1
ATOM 1445 O O . PRO A 1 187 ? -0.553 8.849 16.949 1.00 84.56 187 PRO A O 1
ATOM 1448 N N . SER A 1 188 ? 0.947 9.848 15.611 1.00 80.31 188 SER A N 1
ATOM 1449 C CA . SER A 1 188 ? 0.329 11.176 15.595 1.00 80.31 188 SER A CA 1
ATOM 1450 C C . SER A 1 188 ? -0.736 11.353 14.508 1.00 80.31 188 SER A C 1
ATOM 1452 O O . SER A 1 188 ? -1.616 12.201 14.625 1.00 80.31 188 SER A O 1
ATOM 1454 N N . ALA A 1 189 ? -0.675 10.530 13.457 1.00 83.19 189 ALA A N 1
ATOM 1455 C CA . ALA A 1 189 ? -1.563 10.569 12.303 1.00 83.19 189 ALA A CA 1
ATOM 1456 C C . ALA A 1 189 ? -1.623 11.949 11.626 1.00 83.19 189 ALA A C 1
ATOM 1458 O O . ALA A 1 189 ? -2.698 12.403 11.222 1.00 83.19 189 ALA A O 1
ATOM 1459 N N . HIS A 1 190 ? -0.469 12.597 11.446 1.00 77.69 190 HIS A N 1
ATOM 1460 C CA . HIS A 1 190 ? -0.355 13.865 10.708 1.00 77.69 190 HIS A CA 1
ATOM 1461 C C . HIS A 1 190 ? 0.075 13.700 9.245 1.00 77.69 190 HIS A C 1
ATOM 1463 O O . HIS A 1 190 ? 0.067 14.666 8.483 1.00 77.69 190 HIS A O 1
ATOM 1469 N N . ILE A 1 191 ? 0.431 12.487 8.818 1.00 73.69 191 ILE A N 1
ATOM 1470 C CA . ILE A 1 191 ? 1.110 12.269 7.535 1.00 73.69 191 ILE A CA 1
ATOM 1471 C C . ILE A 1 191 ? 0.266 11.428 6.612 1.00 73.69 191 ILE A C 1
ATOM 1473 O O . ILE A 1 191 ? -0.166 10.347 6.981 1.00 73.69 191 ILE A O 1
ATOM 1477 N N . ASN A 1 192 ? 0.172 11.863 5.362 1.00 71.31 192 ASN A N 1
ATOM 1478 C CA . ASN A 1 192 ? -0.670 11.248 4.342 1.00 71.31 192 ASN A CA 1
ATOM 1479 C C . ASN A 1 192 ? -0.099 9.961 3.714 1.00 71.31 192 ASN A C 1
ATOM 1481 O O . ASN A 1 192 ? -0.702 9.429 2.780 1.00 71.31 192 ASN A O 1
ATOM 1485 N N . HIS A 1 193 ? 1.067 9.490 4.170 1.00 78.56 193 HIS A N 1
ATOM 1486 C CA . HIS A 1 193 ? 1.856 8.426 3.534 1.00 78.56 193 HIS A CA 1
ATOM 1487 C C . HIS A 1 193 ? 2.460 7.430 4.546 1.00 78.56 193 HIS A C 1
ATOM 1489 O O . HIS A 1 193 ? 3.667 7.184 4.507 1.00 78.56 193 HIS A O 1
ATOM 1495 N N . PRO A 1 194 ? 1.668 6.875 5.482 1.00 87.25 194 PRO A N 1
ATOM 1496 C CA . PRO A 1 194 ? 2.138 5.769 6.310 1.00 87.25 194 PRO A CA 1
ATOM 1497 C C . PRO A 1 194 ? 2.516 4.556 5.443 1.00 87.25 194 PRO A C 1
ATOM 1499 O O . PRO A 1 194 ? 1.926 4.320 4.380 1.00 87.25 194 PRO A O 1
ATOM 1502 N N . ARG A 1 195 ? 3.463 3.753 5.931 1.00 90.56 195 ARG A N 1
ATOM 1503 C CA . ARG A 1 195 ? 3.683 2.387 5.433 1.00 90.56 195 ARG A CA 1
ATOM 1504 C C . ARG A 1 195 ? 3.155 1.396 6.442 1.00 90.56 195 ARG A C 1
ATOM 1506 O O . ARG A 1 195 ? 3.264 1.629 7.644 1.00 90.56 195 ARG A O 1
ATOM 1513 N N . PHE A 1 196 ? 2.624 0.294 5.938 1.00 93.56 196 PHE A N 1
ATOM 1514 C CA . PHE A 1 196 ? 2.131 -0.802 6.753 1.00 93.56 196 PHE A CA 1
ATOM 1515 C C . PHE A 1 196 ? 2.821 -2.102 6.355 1.00 93.56 196 PHE A C 1
ATOM 1517 O O . PHE A 1 196 ? 3.197 -2.277 5.201 1.00 93.56 196 PHE A O 1
ATOM 1524 N N . ALA A 1 197 ? 2.954 -3.020 7.300 1.00 93.31 197 ALA A N 1
ATOM 1525 C CA . ALA A 1 197 ? 3.353 -4.393 7.035 1.00 93.31 197 ALA A CA 1
ATOM 1526 C C . ALA A 1 197 ? 2.476 -5.312 7.881 1.00 93.31 197 ALA A C 1
ATOM 1528 O O . ALA A 1 197 ? 2.222 -5.019 9.050 1.00 93.31 197 ALA A O 1
ATOM 1529 N N . LEU A 1 198 ? 1.983 -6.397 7.292 1.00 92.50 198 LEU A N 1
ATOM 1530 C CA . LEU A 1 198 ? 1.166 -7.384 7.988 1.00 92.50 198 LEU A CA 1
ATOM 1531 C C . LEU A 1 198 ? 2.029 -8.605 8.303 1.00 92.50 198 LEU A C 1
ATOM 1533 O O . LEU A 1 198 ? 2.760 -9.077 7.434 1.00 92.50 198 LEU A O 1
ATOM 1537 N N . SER A 1 199 ? 1.939 -9.129 9.524 1.00 91.56 199 SER A N 1
ATOM 1538 C CA . SER A 1 199 ? 2.629 -10.373 9.858 1.00 91.56 199 SER A CA 1
ATOM 1539 C C . SER A 1 199 ? 2.056 -11.559 9.065 1.00 91.56 199 SER A C 1
ATOM 1541 O O . SER A 1 199 ? 0.859 -11.566 8.767 1.00 91.56 199 SER A O 1
ATOM 1543 N N . PRO A 1 200 ? 2.844 -12.617 8.788 1.00 88.00 200 PRO A N 1
ATOM 1544 C CA . PRO A 1 200 ? 2.372 -13.787 8.035 1.00 88.00 200 PRO A CA 1
ATOM 1545 C C . PRO A 1 200 ? 1.127 -14.457 8.639 1.00 88.00 200 PRO A C 1
ATOM 1547 O O . PRO A 1 200 ? 0.244 -14.931 7.927 1.00 88.00 200 PRO A O 1
ATOM 1550 N N . ASN A 1 201 ? 1.018 -14.449 9.971 1.00 87.19 201 ASN A N 1
ATOM 1551 C CA . ASN A 1 201 ? -0.135 -14.981 10.701 1.00 87.19 201 ASN A CA 1
ATOM 1552 C C . ASN A 1 201 ? -1.326 -14.000 10.795 1.00 87.19 201 ASN A C 1
ATOM 1554 O O . ASN A 1 201 ? -2.341 -14.325 11.407 1.00 87.19 201 ASN A O 1
ATOM 1558 N N . ASN A 1 202 ? -1.229 -12.813 10.187 1.00 89.12 202 ASN A N 1
ATOM 1559 C CA . ASN A 1 202 ? -2.250 -11.760 10.151 1.00 89.12 202 ASN A CA 1
ATOM 1560 C C . ASN A 1 202 ? -2.669 -11.210 11.525 1.00 89.12 202 ASN A C 1
ATOM 1562 O O . ASN A 1 202 ? -3.754 -10.643 11.657 1.00 89.12 202 ASN A O 1
ATOM 1566 N N . SER A 1 203 ? -1.839 -11.400 12.552 1.00 88.88 203 SER A N 1
ATOM 1567 C CA . SER A 1 203 ? -2.150 -11.005 13.932 1.00 88.88 203 SER A CA 1
ATOM 1568 C C . SER A 1 203 ? -1.489 -9.698 14.361 1.00 88.88 203 SER A C 1
ATOM 1570 O O . SER A 1 203 ? -1.918 -9.097 15.348 1.00 88.88 203 SER A O 1
ATOM 1572 N N . LEU A 1 204 ? -0.468 -9.245 13.631 1.00 92.19 204 LEU A N 1
ATOM 1573 C CA . LEU A 1 204 ? 0.258 -8.015 13.901 1.00 92.19 204 LEU A CA 1
ATOM 1574 C C . LEU A 1 204 ? 0.273 -7.128 12.660 1.00 92.19 204 LEU A C 1
ATOM 1576 O O . LEU A 1 204 ? 0.410 -7.606 11.534 1.00 92.19 204 LEU A O 1
ATOM 1580 N N . LEU A 1 205 ? 0.167 -5.825 12.891 1.00 94.25 205 LEU A N 1
ATOM 1581 C CA . LEU A 1 205 ? 0.353 -4.790 11.886 1.00 94.25 205 LEU A CA 1
ATOM 1582 C C . LEU A 1 205 ? 1.469 -3.874 12.358 1.00 94.25 205 LEU A C 1
ATOM 1584 O O . LEU A 1 205 ? 1.321 -3.189 13.369 1.00 94.25 205 LEU A O 1
ATOM 1588 N N . ALA A 1 206 ? 2.569 -3.841 11.625 1.00 94.19 206 ALA A N 1
ATOM 1589 C CA . ALA A 1 206 ? 3.575 -2.819 11.819 1.00 94.19 206 ALA A CA 1
ATOM 1590 C C . ALA A 1 206 ? 3.211 -1.594 10.976 1.00 94.19 206 ALA A C 1
ATOM 1592 O O . ALA A 1 206 ? 2.636 -1.714 9.891 1.00 94.19 206 ALA A O 1
ATOM 1593 N N . MET A 1 207 ? 3.552 -0.409 11.468 1.00 93.56 207 MET A N 1
ATOM 1594 C CA . MET A 1 207 ? 3.307 0.858 10.795 1.00 93.56 207 MET A CA 1
ATOM 1595 C C . MET A 1 207 ? 4.511 1.780 10.952 1.00 93.56 207 MET A C 1
ATOM 1597 O O . MET A 1 207 ? 5.019 1.931 12.061 1.00 93.56 207 MET A O 1
ATOM 1601 N N . SER A 1 208 ? 4.919 2.451 9.874 1.00 91.62 208 SER A N 1
ATOM 1602 C CA . SER A 1 208 ? 5.928 3.510 9.935 1.00 91.62 208 SER A CA 1
ATOM 1603 C C . SER A 1 208 ? 5.327 4.885 9.645 1.00 91.62 208 SER A C 1
ATOM 1605 O O . SER A 1 208 ? 4.645 5.068 8.632 1.00 91.62 208 SER A O 1
ATOM 1607 N N . GLU A 1 209 ? 5.638 5.860 10.495 1.00 87.62 209 GLU A N 1
ATOM 1608 C CA . GLU A 1 209 ? 5.215 7.255 10.377 1.00 87.62 209 GLU A CA 1
ATOM 1609 C C . GLU A 1 209 ? 6.438 8.184 10.221 1.00 87.62 209 GLU A C 1
ATOM 1611 O O . GLU A 1 209 ? 7.341 8.167 11.056 1.00 87.62 209 GLU A O 1
ATOM 1616 N N . ASN A 1 210 ? 6.476 9.005 9.166 1.00 83.50 210 ASN A N 1
ATOM 1617 C CA . ASN A 1 210 ? 7.586 9.922 8.870 1.00 83.50 210 ASN A CA 1
ATOM 1618 C C . ASN A 1 210 ? 7.564 11.226 9.691 1.00 83.50 210 ASN A C 1
ATOM 1620 O O . ASN A 1 210 ? 6.894 12.199 9.364 1.00 83.50 210 ASN A O 1
ATOM 1624 N N . VAL A 1 211 ? 8.360 11.322 10.737 1.00 75.75 211 VAL A N 1
ATOM 1625 C CA . VAL A 1 211 ? 8.512 12.585 11.454 1.00 75.75 211 VAL A CA 1
ATOM 1626 C C . VAL A 1 211 ? 9.193 13.602 10.538 1.00 75.75 211 VAL A C 1
ATOM 1628 O O . VAL A 1 211 ? 10.370 13.461 10.190 1.00 75.75 211 VAL A O 1
ATOM 1631 N N . ALA A 1 212 ? 8.428 14.623 10.144 1.00 63.28 212 ALA A N 1
ATOM 1632 C CA . ALA A 1 212 ? 8.927 15.723 9.340 1.00 63.28 212 ALA A CA 1
ATOM 1633 C C . ALA A 1 212 ? 10.117 16.366 10.060 1.00 63.28 212 ALA A C 1
ATOM 1635 O O . ALA A 1 212 ? 10.012 16.782 11.216 1.00 63.28 212 ALA A O 1
ATOM 1636 N N . SER A 1 213 ? 11.253 16.432 9.371 1.00 59.16 213 SER A N 1
ATOM 1637 C CA . SER A 1 213 ? 12.407 17.168 9.869 1.00 59.16 213 SER A CA 1
ATOM 1638 C C . SER A 1 213 ? 12.072 18.659 9.923 1.00 59.16 213 SER A C 1
ATOM 1640 O O . SER A 1 213 ? 11.549 19.216 8.956 1.00 59.16 213 SER A O 1
ATOM 1642 N N . SER A 1 214 ? 12.407 19.321 11.030 1.00 54.81 214 SER A N 1
ATOM 1643 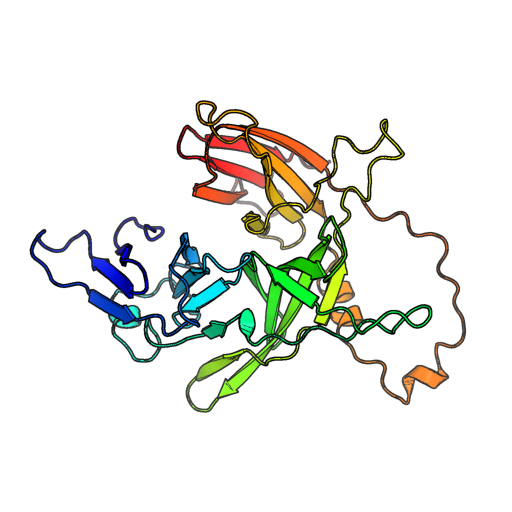C CA . SER A 1 214 ? 12.323 20.782 11.148 1.00 54.81 214 SER A CA 1
ATOM 1644 C C . SER A 1 214 ? 13.344 21.502 10.256 1.00 54.81 214 SER A C 1
ATOM 1646 O O . SER A 1 214 ? 13.198 22.696 9.998 1.00 54.81 214 SER A O 1
ATOM 1648 N N . THR A 1 215 ? 14.357 20.789 9.752 1.00 56.78 215 THR A N 1
ATOM 1649 C CA . THR A 1 215 ? 15.427 21.324 8.905 1.00 56.78 215 THR A CA 1
ATOM 1650 C C . THR A 1 215 ? 15.544 20.550 7.580 1.00 56.78 215 THR A C 1
ATOM 1652 O O . THR A 1 215 ? 15.594 19.319 7.580 1.00 56.78 215 THR A O 1
ATOM 1655 N N . PRO A 1 216 ? 15.669 21.229 6.423 1.00 57.12 216 PRO A N 1
ATOM 1656 C CA . PRO A 1 216 ? 15.769 20.566 5.114 1.00 57.12 216 PRO A CA 1
ATOM 1657 C C . PRO A 1 216 ? 16.991 19.647 4.944 1.00 57.12 216 PRO A C 1
ATOM 1659 O O . PRO A 1 216 ? 17.001 18.802 4.058 1.00 57.12 216 PRO A O 1
ATOM 1662 N N . ALA A 1 217 ? 18.034 19.843 5.758 1.00 61.19 217 ALA A N 1
ATOM 1663 C CA . ALA A 1 217 ? 19.319 19.152 5.646 1.00 61.19 217 ALA A CA 1
ATOM 1664 C C . ALA A 1 217 ? 19.413 17.861 6.476 1.00 61.19 217 ALA A C 1
ATOM 1666 O O . ALA A 1 217 ? 20.375 17.110 6.323 1.00 61.19 217 ALA A O 1
ATOM 1667 N N . SER A 1 218 ? 18.455 17.604 7.370 1.00 64.75 218 SER A N 1
ATOM 1668 C CA . SER A 1 218 ? 18.463 16.394 8.191 1.00 64.75 218 SER A CA 1
ATOM 1669 C C . SER A 1 218 ? 17.667 15.282 7.505 1.00 64.75 218 SER A C 1
ATOM 1671 O O . SER A 1 218 ? 16.583 15.544 6.974 1.00 64.75 218 SER A O 1
ATOM 1673 N N . PRO A 1 219 ? 18.179 14.037 7.504 1.00 66.88 219 PRO A N 1
ATOM 1674 C CA . PRO A 1 219 ? 17.459 12.916 6.922 1.00 66.88 219 PRO A CA 1
ATOM 1675 C C . PRO A 1 219 ? 16.115 12.736 7.631 1.00 66.88 219 PRO A C 1
ATOM 1677 O O . PRO A 1 219 ? 16.019 12.868 8.854 1.00 66.88 219 PRO A O 1
ATOM 1680 N N . SER A 1 220 ? 15.066 12.429 6.863 1.00 77.12 220 SER A N 1
ATOM 1681 C CA . SER A 1 220 ? 13.744 12.185 7.441 1.00 77.12 220 SER A CA 1
ATOM 1682 C C . SER A 1 220 ? 13.825 11.049 8.457 1.00 77.12 220 SER A C 1
ATOM 1684 O O . SER A 1 220 ? 14.502 10.059 8.197 1.00 77.12 220 SER A O 1
ATOM 1686 N N . THR A 1 221 ? 13.144 11.163 9.591 1.00 85.25 221 THR A N 1
ATOM 1687 C CA . THR A 1 221 ? 13.146 10.108 10.613 1.00 85.25 221 THR A CA 1
ATOM 1688 C C . THR A 1 221 ? 11.794 9.421 10.614 1.00 85.25 221 THR A C 1
ATOM 1690 O O . THR A 1 221 ? 10.771 10.090 10.626 1.00 85.25 221 THR A O 1
ATOM 1693 N N . ASN A 1 222 ? 11.761 8.094 10.613 1.00 87.56 222 ASN A N 1
ATOM 1694 C CA . ASN A 1 222 ? 10.522 7.334 10.712 1.00 87.56 222 ASN A CA 1
ATOM 1695 C C . ASN A 1 222 ? 10.401 6.721 12.100 1.00 87.56 222 ASN A C 1
ATOM 1697 O O . ASN A 1 222 ? 11.364 6.181 12.637 1.00 87.56 222 ASN A O 1
ATOM 1701 N N . ARG A 1 223 ? 9.204 6.808 12.673 1.00 89.12 223 ARG A N 1
ATOM 1702 C CA . ARG A 1 223 ? 8.813 6.116 13.898 1.00 89.12 223 ARG A CA 1
ATOM 1703 C C . ARG A 1 223 ? 8.091 4.839 13.529 1.00 89.12 223 ARG A C 1
ATOM 1705 O O . ARG A 1 223 ? 7.231 4.867 12.650 1.00 89.12 223 ARG A O 1
ATOM 1712 N N . VAL A 1 224 ? 8.428 3.749 14.202 1.00 91.38 224 VAL A N 1
ATOM 1713 C CA . VAL A 1 224 ? 7.865 2.432 13.912 1.00 91.38 224 VAL A CA 1
ATOM 1714 C C . VAL A 1 224 ? 6.993 1.974 15.074 1.00 91.38 224 VAL A C 1
ATOM 1716 O O . VAL A 1 224 ? 7.413 2.009 16.229 1.00 91.38 224 VAL A O 1
ATOM 1719 N N . PHE A 1 225 ? 5.777 1.542 14.757 1.00 91.94 225 PHE A N 1
ATOM 1720 C CA . PHE A 1 225 ? 4.770 1.096 15.714 1.00 91.94 225 PHE A CA 1
ATOM 1721 C C . PHE A 1 225 ? 4.271 -0.297 15.356 1.00 91.94 225 PHE A C 1
ATOM 1723 O O . PHE A 1 225 ? 4.153 -0.633 14.181 1.00 91.94 225 PHE A O 1
ATOM 1730 N N . LEU A 1 226 ? 3.917 -1.076 16.370 1.00 91.62 226 LEU A N 1
ATOM 1731 C CA . LEU A 1 226 ? 3.375 -2.418 16.240 1.00 91.62 226 LEU A CA 1
ATOM 1732 C C . LEU A 1 226 ? 1.992 -2.487 16.889 1.00 91.62 226 LEU A C 1
ATOM 1734 O O . LEU A 1 226 ? 1.838 -2.215 18.079 1.00 91.62 226 LEU A O 1
ATOM 1738 N N . TYR A 1 227 ? 0.988 -2.885 16.118 1.00 90.44 227 TYR A N 1
ATOM 1739 C CA . TYR A 1 227 ? -0.372 -3.125 16.586 1.00 90.44 227 TYR A CA 1
ATOM 1740 C C . TYR A 1 227 ? -0.665 -4.613 16.614 1.00 90.44 227 TYR A C 1
ATOM 1742 O O . TYR A 1 227 ? -0.326 -5.341 15.683 1.00 90.44 227 TYR A O 1
ATOM 1750 N N . ARG A 1 228 ? -1.397 -5.044 17.640 1.00 89.62 228 ARG A N 1
ATOM 1751 C CA . ARG A 1 228 ? -2.054 -6.349 17.638 1.00 89.62 228 ARG A CA 1
ATOM 1752 C C . ARG A 1 228 ? -3.430 -6.220 17.010 1.00 89.62 228 ARG A C 1
ATOM 1754 O O . ARG A 1 228 ? -4.250 -5.444 17.496 1.00 89.62 228 ARG A O 1
ATOM 1761 N N . LEU A 1 229 ? -3.674 -7.000 15.968 1.00 88.81 229 LEU A N 1
ATOM 1762 C CA . LEU A 1 229 ? -4.929 -6.982 15.239 1.00 88.81 229 LEU A CA 1
ATOM 1763 C C . LEU A 1 229 ? -5.987 -7.888 15.887 1.00 88.81 229 LEU A C 1
ATOM 1765 O O . LEU A 1 229 ? -5.647 -8.891 16.528 1.00 88.81 229 LEU A O 1
ATOM 1769 N N . PRO A 1 230 ? -7.280 -7.565 15.716 1.00 87.31 230 PRO A N 1
ATOM 1770 C CA . PRO A 1 230 ? -8.369 -8.480 16.016 1.00 87.31 230 PRO A CA 1
ATOM 1771 C C . PRO A 1 230 ? -8.273 -9.762 15.187 1.00 87.31 230 PRO A C 1
ATOM 1773 O O . PRO A 1 230 ? -7.737 -9.771 14.078 1.00 87.31 230 PRO A O 1
ATOM 1776 N N . SER A 1 231 ? -8.851 -10.847 15.708 1.00 87.62 231 SER A N 1
ATOM 1777 C CA . SER A 1 231 ? -8.996 -12.083 14.940 1.00 87.62 231 SER A CA 1
ATOM 1778 C C . SER A 1 231 ? -9.870 -11.860 13.705 1.00 87.62 231 SER A C 1
ATOM 1780 O O . SER A 1 231 ? -10.733 -10.979 13.680 1.00 87.62 231 SER A O 1
ATOM 1782 N N . ALA A 1 232 ? -9.684 -12.706 12.688 1.00 87.12 232 ALA A N 1
ATOM 1783 C CA . ALA A 1 232 ? -10.531 -12.693 11.498 1.00 87.12 232 ALA A CA 1
ATOM 1784 C C . ALA A 1 232 ? -12.021 -12.827 11.856 1.00 87.12 232 ALA A C 1
ATOM 1786 O O . ALA A 1 232 ? -12.839 -12.128 11.275 1.00 87.12 232 ALA A O 1
ATOM 1787 N N . GLU A 1 233 ? -12.358 -13.655 12.848 1.00 86.88 233 GLU A N 1
ATOM 1788 C CA . GLU A 1 233 ? -13.723 -13.821 13.361 1.00 86.88 233 GLU A CA 1
ATOM 1789 C C . GLU A 1 233 ? -14.299 -12.504 13.889 1.00 86.88 233 GLU A C 1
ATOM 1791 O O . GLU A 1 233 ? -15.360 -12.084 13.441 1.00 86.88 233 GLU A O 1
ATOM 1796 N N . LYS A 1 234 ? -13.558 -11.784 14.741 1.00 86.94 234 LYS A N 1
ATOM 1797 C CA . LYS A 1 234 ? -14.005 -10.496 15.292 1.00 86.94 234 LYS A CA 1
ATOM 1798 C C . LYS A 1 234 ? -14.162 -9.422 14.208 1.00 86.94 234 LYS A C 1
ATOM 1800 O O . LYS A 1 234 ? -15.094 -8.617 14.254 1.00 86.94 234 LYS A O 1
ATOM 1805 N N . LEU A 1 235 ? -13.266 -9.411 13.218 1.00 87.31 235 LEU A N 1
ATOM 1806 C CA . LEU A 1 235 ? -13.395 -8.537 12.047 1.00 87.31 235 LEU A CA 1
ATOM 1807 C C . LEU A 1 235 ? -14.633 -8.902 11.214 1.00 87.31 235 LEU A C 1
ATOM 1809 O O . LEU A 1 235 ? -15.360 -8.011 10.784 1.00 87.31 235 LEU A O 1
ATOM 1813 N N . MET A 1 236 ? -14.904 -10.196 11.023 1.00 85.31 236 MET A N 1
ATOM 1814 C CA . MET A 1 236 ? -16.093 -10.678 10.317 1.00 85.31 236 MET A CA 1
ATOM 1815 C C . MET A 1 236 ? -17.384 -10.361 11.071 1.00 85.31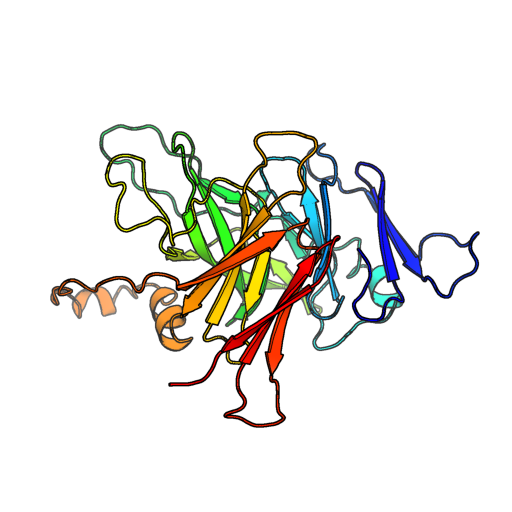 236 MET A C 1
ATOM 1817 O O . MET A 1 236 ? -18.367 -9.996 10.438 1.00 85.31 236 MET A O 1
ATOM 1821 N N . ASP A 1 237 ? -17.396 -10.447 12.399 1.00 84.12 237 ASP A N 1
ATOM 1822 C CA . ASP A 1 237 ? -18.556 -10.063 13.209 1.00 84.12 237 ASP A CA 1
ATOM 1823 C C . ASP A 1 237 ? -18.872 -8.574 13.073 1.00 84.12 237 ASP A C 1
ATOM 1825 O O . ASP A 1 237 ? -20.034 -8.199 12.978 1.00 84.12 237 ASP A O 1
ATOM 1829 N N . THR A 1 238 ? -17.839 -7.737 12.949 1.00 81.44 238 THR A N 1
ATOM 1830 C CA . THR A 1 238 ? -18.001 -6.304 12.656 1.00 81.44 238 THR A CA 1
ATOM 1831 C C . THR A 1 238 ? -18.555 -6.064 11.243 1.00 81.44 238 THR A C 1
ATOM 1833 O O . THR A 1 238 ? -19.234 -5.068 11.005 1.00 81.44 238 THR A O 1
ATOM 1836 N N . LEU A 1 239 ? -18.282 -6.972 10.297 1.00 78.38 239 LEU A N 1
ATOM 1837 C CA . LEU A 1 239 ? -18.796 -6.909 8.925 1.00 78.38 239 LEU A CA 1
ATOM 1838 C C . LEU A 1 239 ? -20.224 -7.424 8.768 1.00 78.38 239 LEU A C 1
ATOM 1840 O O . LEU A 1 239 ? -20.884 -7.030 7.808 1.00 78.38 239 LEU A O 1
ATOM 1844 N N . LYS A 1 240 ? -20.696 -8.317 9.646 1.00 73.56 240 LYS A N 1
ATOM 1845 C CA . LYS A 1 240 ? -22.065 -8.843 9.595 1.00 73.56 240 LYS A CA 1
ATOM 1846 C C . LYS A 1 240 ? -23.034 -7.678 9.837 1.00 73.56 240 LYS A C 1
ATOM 1848 O O . LYS A 1 240 ? -23.086 -7.157 10.949 1.00 73.56 240 LYS A O 1
ATOM 1853 N N . PRO A 1 241 ? -23.834 -7.254 8.844 1.00 61.09 241 PRO A N 1
ATOM 1854 C CA . PRO A 1 241 ? -24.879 -6.274 9.092 1.00 61.09 241 PRO A CA 1
ATOM 1855 C C . PRO A 1 241 ? -25.892 -6.906 10.051 1.00 61.09 241 PRO A C 1
ATOM 1857 O O . PRO A 1 241 ? -26.318 -8.042 9.829 1.00 61.09 241 PRO A O 1
ATOM 1860 N N . GLN A 1 242 ? -26.283 -6.188 11.103 1.00 52.41 242 GLN A N 1
ATOM 1861 C CA . GLN A 1 242 ? -27.388 -6.567 11.984 1.00 52.41 242 GLN A CA 1
ATOM 1862 C C . GLN A 1 242 ? -28.616 -6.937 11.139 1.00 52.41 242 GLN A C 1
ATOM 1864 O O . GLN A 1 242 ? -29.264 -6.083 10.534 1.00 52.41 242 GLN A O 1
ATOM 1869 N N . HIS A 1 243 ? -28.928 -8.230 11.070 1.00 41.00 243 HIS A N 1
ATOM 1870 C CA . HIS A 1 243 ? -30.148 -8.709 10.434 1.00 41.00 243 HIS A CA 1
ATOM 1871 C C . HIS A 1 243 ? -31.347 -8.147 11.226 1.00 41.00 243 HIS A C 1
ATOM 1873 O O . HIS A 1 243 ? -31.318 -8.211 12.458 1.00 41.00 243 HIS A O 1
ATOM 1879 N N . PRO A 1 244 ? -32.447 -7.688 10.596 1.00 48.41 244 PRO A N 1
ATOM 1880 C CA . PRO A 1 244 ? -33.634 -7.188 11.312 1.00 48.41 244 PRO A CA 1
ATOM 1881 C C . PRO A 1 244 ? -34.243 -8.187 12.316 1.00 48.41 244 PRO A C 1
ATOM 1883 O O . PRO A 1 244 ? -34.995 -7.812 13.208 1.00 48.41 244 PRO A O 1
ATOM 1886 N N . LEU A 1 245 ? -33.913 -9.477 12.179 1.00 42.94 245 LEU A N 1
ATOM 1887 C CA . LEU A 1 245 ? -34.342 -10.547 13.086 1.00 42.94 245 LEU A CA 1
ATOM 1888 C C . LEU A 1 245 ? -33.458 -10.669 14.340 1.00 42.94 245 LEU A C 1
ATOM 1890 O O . LEU A 1 245 ? -33.943 -11.144 15.361 1.00 42.94 245 LEU A O 1
ATOM 1894 N N . LEU A 1 246 ? -32.202 -10.210 14.289 1.00 40.81 246 LEU A N 1
ATOM 1895 C CA . LEU A 1 246 ? -31.275 -10.188 15.430 1.00 40.81 246 LEU A CA 1
ATOM 1896 C C . LEU A 1 246 ? -31.419 -8.914 16.277 1.00 40.81 246 LEU A C 1
ATOM 1898 O O . LEU A 1 246 ? -31.137 -8.951 17.469 1.00 40.81 246 LEU A O 1
ATOM 1902 N N . GLN A 1 247 ? -31.984 -7.832 15.720 1.00 45.91 247 GLN A N 1
ATOM 1903 C CA . GLN A 1 247 ? -32.361 -6.632 16.490 1.00 45.91 247 GLN A CA 1
ATOM 1904 C C . GLN A 1 247 ? -33.322 -6.926 17.655 1.00 45.91 247 GLN A C 1
ATOM 1906 O O . GLN A 1 247 ? -33.367 -6.163 18.614 1.00 45.91 247 GLN A O 1
ATOM 1911 N N . LYS A 1 248 ? -34.088 -8.026 17.600 1.00 40.81 248 LYS A N 1
ATOM 1912 C CA . LYS A 1 248 ? -34.986 -8.445 18.690 1.00 40.81 248 LYS A CA 1
ATOM 1913 C C . LYS A 1 248 ? -34.309 -9.275 19.788 1.00 40.81 248 LYS A C 1
ATOM 1915 O O . LYS A 1 248 ? -34.963 -9.542 20.790 1.00 40.81 248 LYS A O 1
ATOM 1920 N N . LEU A 1 249 ? -33.055 -9.695 19.606 1.00 43.19 249 LEU A N 1
ATOM 1921 C CA . LEU A 1 249 ? -32.352 -10.593 20.532 1.00 43.19 249 LEU A CA 1
ATOM 1922 C C . LEU A 1 249 ? -31.215 -9.925 21.316 1.00 43.19 249 LEU A C 1
ATOM 1924 O O . LEU A 1 249 ? -30.783 -10.494 22.310 1.00 43.19 249 LEU A O 1
ATOM 1928 N N . GLU A 1 250 ? -30.763 -8.732 20.923 1.00 41.12 250 GLU A N 1
ATOM 1929 C CA . GLU A 1 250 ? -29.616 -8.050 21.551 1.00 41.12 250 GLU A CA 1
ATOM 1930 C C . GLU A 1 250 ? -29.989 -6.683 22.146 1.00 41.12 250 GLU A C 1
ATOM 1932 O O . GLU A 1 250 ? -29.184 -5.753 22.195 1.00 41.12 250 GLU A O 1
ATOM 1937 N N . ALA A 1 251 ? -31.226 -6.548 22.632 1.00 41.31 251 ALA A N 1
ATOM 1938 C CA . ALA A 1 251 ? -31.457 -5.609 23.718 1.00 41.31 251 ALA A CA 1
ATOM 1939 C C . ALA A 1 251 ? -30.780 -6.201 24.962 1.00 41.31 251 ALA A C 1
ATOM 1941 O O . ALA A 1 251 ? -31.159 -7.279 25.404 1.00 41.31 251 ALA A O 1
ATOM 1942 N N . GLU A 1 252 ? -29.795 -5.469 25.485 1.00 45.75 252 GLU A N 1
ATOM 1943 C CA . GLU A 1 252 ? -29.007 -5.748 26.695 1.00 45.75 252 GLU A CA 1
ATOM 1944 C C . GLU A 1 252 ? -27.770 -6.643 26.506 1.00 45.75 252 GLU A C 1
ATOM 1946 O O . GLU A 1 252 ? -27.816 -7.860 26.646 1.00 45.75 252 GLU A O 1
ATOM 1951 N N . GLN A 1 253 ? -26.604 -6.004 26.351 1.00 37.53 253 GLN A N 1
ATOM 1952 C CA . GLN A 1 253 ? -25.559 -6.135 27.374 1.00 37.53 253 GLN A CA 1
ATOM 1953 C C . GLN A 1 253 ? -24.526 -5.002 27.299 1.00 37.53 253 GLN A C 1
ATOM 1955 O O . GLN A 1 253 ? -23.848 -4.777 26.297 1.00 37.53 253 GLN A O 1
ATOM 1960 N N . GLU A 1 254 ? -24.432 -4.282 28.415 1.00 42.81 254 GLU A N 1
ATOM 1961 C CA . GLU A 1 254 ? -23.464 -3.232 28.706 1.00 42.81 254 GLU A CA 1
ATOM 1962 C C . GLU A 1 254 ? -22.025 -3.708 28.465 1.00 42.81 254 GLU A C 1
ATOM 1964 O O . GLU A 1 254 ? -21.522 -4.631 29.110 1.00 42.81 254 GLU A O 1
ATOM 1969 N N . SER A 1 255 ? -21.306 -3.023 27.577 1.00 38.00 255 SER A N 1
ATOM 1970 C CA . SER A 1 255 ? -19.864 -3.215 27.460 1.00 38.00 255 SER A CA 1
ATOM 1971 C C . SER A 1 255 ? -19.148 -2.442 28.567 1.00 38.00 255 SER A C 1
ATOM 1973 O O . SER A 1 255 ? -18.863 -1.252 28.442 1.00 38.00 255 SER A O 1
ATOM 1975 N N . LYS A 1 256 ? -18.827 -3.163 29.648 1.00 39.41 256 LYS A N 1
ATOM 1976 C CA . LYS A 1 256 ? -17.730 -2.865 30.585 1.00 39.41 256 LYS A CA 1
ATOM 1977 C C . LYS A 1 256 ? -16.526 -2.312 29.811 1.00 39.41 256 LYS A C 1
ATOM 1979 O O . LYS A 1 256 ? -16.087 -2.945 28.853 1.00 39.41 256 LYS A O 1
ATOM 1984 N N . TYR A 1 257 ? -15.997 -1.168 30.245 1.00 38.94 257 TYR A N 1
ATOM 1985 C CA . TYR A 1 257 ? -14.815 -0.487 29.704 1.00 38.94 257 TYR A CA 1
ATOM 1986 C C . TYR A 1 257 ? -13.751 -1.460 29.155 1.00 38.94 257 TYR A C 1
ATOM 1988 O O . TYR A 1 257 ? -12.969 -2.035 29.912 1.00 38.94 257 TYR A O 1
ATOM 1996 N N . GLN A 1 258 ? -13.705 -1.652 27.832 1.00 46.69 258 GLN A N 1
ATOM 1997 C CA . GLN A 1 258 ? -12.593 -2.341 27.181 1.00 46.69 258 GLN A CA 1
ATOM 1998 C C . GLN A 1 258 ? -11.475 -1.323 26.971 1.00 46.69 258 GLN A C 1
ATOM 2000 O O . GLN A 1 258 ? -11.586 -0.426 26.135 1.00 46.69 258 GLN A O 1
ATOM 2005 N N . ILE A 1 259 ? -10.390 -1.452 27.735 1.00 51.09 259 ILE A N 1
ATOM 2006 C CA . ILE A 1 259 ? -9.167 -0.688 27.483 1.00 51.09 259 ILE A CA 1
ATOM 2007 C C . ILE A 1 259 ? -8.668 -1.090 26.091 1.00 51.09 259 ILE A C 1
ATOM 2009 O O . ILE A 1 259 ? -8.301 -2.247 25.863 1.00 51.09 259 ILE A O 1
ATOM 2013 N N . LYS A 1 260 ? -8.684 -0.147 25.140 1.00 59.03 260 LYS A N 1
ATOM 2014 C CA . LYS A 1 260 ? -8.099 -0.367 23.813 1.00 59.03 260 LYS A CA 1
ATOM 2015 C C . LYS A 1 260 ? -6.609 -0.659 23.978 1.00 59.03 260 LYS A C 1
ATOM 2017 O O . LYS A 1 260 ? -5.904 0.078 24.662 1.00 59.03 260 LYS A O 1
ATOM 2022 N N . ARG A 1 261 ? -6.130 -1.735 23.348 1.00 67.44 261 ARG A N 1
ATOM 2023 C CA . ARG A 1 261 ? -4.705 -2.088 23.350 1.00 67.44 261 ARG A CA 1
ATOM 2024 C C . ARG A 1 261 ? -3.931 -1.009 22.600 1.00 67.44 261 ARG A C 1
ATOM 2026 O O . ARG A 1 261 ? -4.196 -0.784 21.424 1.00 67.44 261 ARG A O 1
ATOM 2033 N N . LEU A 1 262 ? -3.013 -0.342 23.291 1.00 78.62 262 LEU A N 1
ATOM 2034 C CA . LEU A 1 262 ? -2.127 0.646 22.687 1.00 78.62 262 LEU A CA 1
ATOM 2035 C C . LEU A 1 262 ? -1.076 -0.057 21.810 1.00 78.62 262 LEU A C 1
ATOM 2037 O O . LEU A 1 262 ? -0.675 -1.176 22.145 1.00 78.62 262 LEU A O 1
ATOM 2041 N N . PRO A 1 263 ? -0.637 0.555 20.698 1.00 83.50 263 PRO A N 1
ATOM 2042 C CA . PRO A 1 263 ? 0.502 0.047 19.950 1.00 83.50 263 PRO A CA 1
ATOM 2043 C C . PRO A 1 263 ? 1.781 0.084 20.784 1.00 83.50 263 PRO A C 1
ATOM 2045 O O . PRO A 1 263 ? 1.954 0.924 21.666 1.00 83.50 263 PRO A O 1
ATOM 2048 N N . THR A 1 264 ? 2.706 -0.802 20.441 1.00 87.06 264 THR A N 1
ATOM 2049 C CA . THR A 1 264 ? 4.072 -0.787 20.961 1.00 87.06 264 THR A CA 1
ATOM 2050 C C . THR A 1 264 ? 4.961 0.020 20.018 1.00 87.06 264 THR A C 1
ATOM 2052 O O . THR A 1 264 ? 5.021 -0.270 18.825 1.00 87.06 264 THR A O 1
ATOM 2055 N N . SER A 1 265 ? 5.656 1.031 20.538 1.00 89.25 265 SER A N 1
ATOM 2056 C CA . SER A 1 265 ? 6.697 1.759 19.800 1.00 89.25 265 SER A CA 1
ATOM 2057 C C . SER A 1 265 ? 7.956 0.892 19.712 1.00 89.25 265 SER A C 1
ATOM 2059 O O . SER A 1 265 ? 8.477 0.460 20.738 1.00 89.25 265 SER A O 1
ATOM 2061 N N . LEU A 1 266 ? 8.442 0.625 18.498 1.00 88.75 266 LEU A N 1
ATOM 2062 C CA . LEU A 1 266 ? 9.698 -0.105 18.269 1.00 88.75 266 LEU A CA 1
ATOM 2063 C C . LEU A 1 266 ? 10.914 0.838 18.216 1.00 88.75 266 LEU A C 1
ATOM 2065 O O . LEU A 1 266 ? 12.057 0.388 18.276 1.00 88.75 266 LEU A O 1
ATOM 2069 N N . GLY A 1 267 ? 10.677 2.150 18.125 1.00 88.06 267 GLY A N 1
ATOM 2070 C CA . GLY A 1 267 ? 11.713 3.180 18.071 1.00 88.06 267 GLY A CA 1
ATOM 2071 C C . GLY A 1 267 ? 11.712 3.963 16.760 1.00 88.06 267 GLY A C 1
ATOM 2072 O O . GLY A 1 267 ? 10.667 4.155 16.127 1.00 88.06 267 GLY A O 1
ATOM 2073 N N . THR A 1 268 ? 12.889 4.458 16.377 1.00 89.38 268 THR A N 1
ATOM 2074 C CA . THR A 1 268 ? 13.090 5.319 15.206 1.00 89.38 268 THR A CA 1
ATOM 2075 C C . THR A 1 268 ? 14.169 4.792 14.269 1.00 89.38 268 THR A C 1
ATOM 2077 O O . THR A 1 268 ? 15.144 4.187 14.704 1.00 89.38 268 THR A O 1
ATOM 2080 N N . ILE A 1 269 ? 14.012 5.078 12.976 1.00 90.06 269 ILE A N 1
ATOM 2081 C CA . ILE A 1 269 ? 14.997 4.804 11.926 1.00 90.06 269 ILE A CA 1
ATOM 2082 C C . ILE A 1 269 ? 15.163 6.034 11.026 1.00 90.06 269 ILE A C 1
ATOM 2084 O O . ILE A 1 269 ? 14.183 6.688 10.661 1.00 90.06 269 ILE A O 1
ATOM 2088 N N . SER A 1 270 ? 16.403 6.373 10.677 1.00 90.12 270 SER A N 1
ATOM 2089 C CA . SER A 1 270 ? 16.716 7.494 9.783 1.00 90.12 270 SER A CA 1
ATOM 2090 C C . SER A 1 270 ? 16.641 7.093 8.310 1.00 90.12 270 SER A C 1
ATOM 2092 O O . SER A 1 270 ? 16.988 5.975 7.933 1.00 90.12 270 SER A O 1
ATOM 2094 N N . GLY A 1 271 ? 16.241 8.043 7.470 1.00 86.56 271 GLY A N 1
ATOM 2095 C CA . GLY A 1 271 ? 16.054 7.858 6.033 1.00 86.56 271 GLY A CA 1
ATOM 2096 C C . GLY A 1 271 ? 14.597 7.601 5.665 1.00 86.56 271 GLY A C 1
ATOM 2097 O O . GLY A 1 271 ? 13.766 7.318 6.525 1.00 86.56 271 GLY A O 1
ATOM 2098 N N . LYS A 1 272 ? 14.261 7.732 4.385 1.00 84.25 272 LYS A N 1
ATOM 2099 C CA . LYS A 1 272 ? 12.934 7.429 3.840 1.00 84.25 272 LYS A CA 1
ATOM 2100 C C . LYS A 1 272 ? 12.751 5.915 3.774 1.00 84.25 272 LYS A C 1
ATOM 2102 O O . LYS A 1 272 ? 13.550 5.251 3.130 1.00 84.25 272 LYS A O 1
ATOM 2107 N N . VAL A 1 273 ? 11.682 5.381 4.370 1.00 87.19 273 VAL A N 1
ATOM 2108 C CA . VAL A 1 273 ? 11.352 3.947 4.277 1.00 87.19 273 VAL A CA 1
ATOM 2109 C C . VAL A 1 273 ? 11.039 3.576 2.825 1.00 87.19 273 VAL A C 1
ATOM 2111 O O . VAL A 1 273 ? 10.111 4.118 2.215 1.00 87.19 273 VAL A O 1
ATOM 2114 N N . LEU A 1 274 ? 11.850 2.671 2.286 1.00 84.69 274 LEU A N 1
ATOM 2115 C CA . LEU A 1 274 ? 11.756 2.103 0.945 1.00 84.69 274 LEU A CA 1
ATOM 2116 C C . LEU A 1 274 ? 11.059 0.747 0.970 1.00 84.69 274 LEU A C 1
ATOM 2118 O O . LEU A 1 274 ? 10.251 0.480 0.089 1.00 84.69 274 LEU A O 1
ATOM 2122 N N . ASP A 1 275 ? 11.341 -0.059 1.992 1.00 86.50 275 ASP A N 1
ATOM 2123 C CA . ASP A 1 275 ? 10.724 -1.365 2.193 1.00 86.50 275 ASP A CA 1
ATOM 2124 C C . ASP A 1 275 ? 10.404 -1.590 3.674 1.00 86.50 275 ASP A C 1
ATOM 2126 O O . ASP A 1 275 ? 11.081 -1.057 4.562 1.00 86.50 275 ASP A O 1
ATOM 2130 N N . PHE A 1 276 ? 9.330 -2.327 3.936 1.00 89.38 276 PHE A N 1
ATOM 2131 C CA . PHE A 1 276 ? 8.842 -2.571 5.284 1.00 89.38 276 PHE A CA 1
ATOM 2132 C C . PHE A 1 276 ? 8.094 -3.898 5.360 1.00 89.38 276 PHE A C 1
ATOM 2134 O O . PHE A 1 276 ? 6.986 -4.030 4.837 1.00 89.38 276 PHE A O 1
ATOM 2141 N N . THR A 1 277 ? 8.702 -4.882 6.013 1.00 91.12 277 THR A N 1
ATOM 2142 C CA . THR A 1 277 ? 8.279 -6.282 5.922 1.00 91.12 277 THR A CA 1
ATOM 2143 C C . THR A 1 277 ? 8.259 -6.968 7.281 1.00 91.12 277 THR A C 1
ATOM 2145 O O . THR A 1 277 ? 8.894 -6.536 8.247 1.00 91.12 277 THR A O 1
ATOM 2148 N N . PHE A 1 278 ? 7.490 -8.056 7.345 1.00 90.56 278 PHE A N 1
ATOM 2149 C CA . PHE A 1 278 ? 7.631 -9.067 8.382 1.00 90.56 278 PHE A CA 1
ATOM 2150 C C . PHE A 1 278 ? 8.277 -10.308 7.793 1.00 90.56 278 PHE A C 1
ATOM 2152 O O . PHE A 1 278 ? 7.839 -10.794 6.750 1.00 90.56 278 PHE A O 1
ATOM 2159 N N . GLU A 1 279 ? 9.225 -10.874 8.523 1.00 87.31 279 GLU A N 1
ATOM 2160 C CA . GLU A 1 279 ? 9.877 -12.124 8.160 1.00 87.31 279 GLU A CA 1
ATOM 2161 C C . GLU A 1 279 ? 9.839 -13.107 9.326 1.00 87.31 279 GLU A C 1
ATOM 2163 O O . GLU A 1 279 ? 9.842 -12.734 10.498 1.00 87.31 279 GLU A O 1
ATOM 2168 N N . SER A 1 280 ? 9.769 -14.389 8.992 1.00 82.38 280 SER A N 1
ATOM 2169 C CA . SER A 1 280 ? 9.931 -15.470 9.954 1.00 82.38 280 SER A CA 1
ATOM 2170 C C . SER A 1 280 ? 11.411 -15.824 10.019 1.00 82.38 280 SER A C 1
ATOM 2172 O O . SER A 1 280 ? 11.978 -16.196 8.994 1.00 82.38 280 SER A O 1
ATOM 2174 N N . ILE A 1 281 ? 12.038 -15.712 11.193 1.00 76.25 281 ILE A N 1
ATOM 2175 C CA . ILE A 1 281 ? 13.491 -15.930 11.336 1.00 76.25 281 ILE A CA 1
ATOM 2176 C C . ILE A 1 281 ? 13.856 -17.404 11.107 1.00 76.25 281 ILE A C 1
ATOM 2178 O O . ILE A 1 281 ? 14.923 -17.720 10.586 1.00 76.25 281 ILE A O 1
ATOM 2182 N N . GLU A 1 282 ? 12.947 -18.312 11.460 1.00 75.25 282 GLU A N 1
ATOM 2183 C CA . GLU A 1 282 ? 13.118 -19.754 11.297 1.00 75.25 282 GLU A CA 1
ATOM 2184 C C . GLU A 1 282 ? 11.948 -20.367 10.520 1.00 75.25 282 GLU A C 1
ATOM 2186 O O . GLU A 1 282 ? 10.877 -19.772 10.380 1.00 75.25 282 GLU A O 1
ATOM 2191 N N . SER A 1 283 ? 12.141 -21.582 10.007 1.00 59.28 283 SER A N 1
ATOM 2192 C CA . SER A 1 283 ? 11.073 -22.363 9.380 1.00 59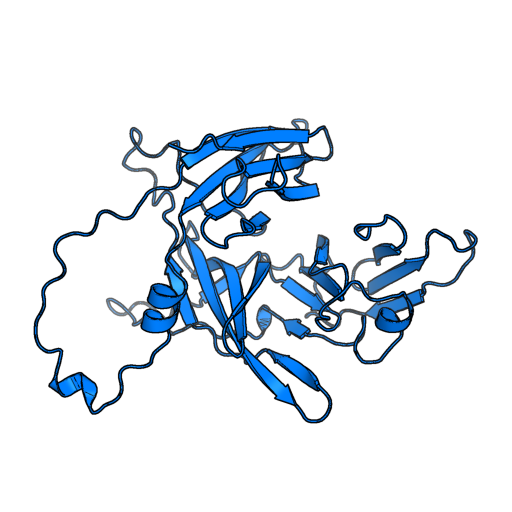.28 283 SER A CA 1
ATOM 2193 C C . SER A 1 283 ? 10.316 -23.140 10.458 1.00 59.28 283 SER A C 1
ATOM 2195 O O . SER A 1 283 ? 10.701 -24.235 10.852 1.00 59.28 283 SER A O 1
ATOM 2197 N N . GLY A 1 284 ? 9.228 -22.563 10.965 1.00 61.34 284 GLY A N 1
ATOM 2198 C CA . GLY A 1 284 ? 8.399 -23.194 11.990 1.00 61.34 284 GLY A CA 1
ATOM 2199 C C . GLY A 1 284 ? 7.137 -22.390 12.282 1.00 61.34 284 GLY A C 1
ATOM 2200 O O . GLY A 1 284 ? 7.057 -21.212 11.965 1.00 61.34 284 GLY A O 1
ATOM 2201 N N . ALA A 1 285 ? 6.126 -23.022 12.878 1.00 58.31 285 ALA A N 1
ATOM 2202 C CA . ALA A 1 285 ? 4.889 -22.332 13.263 1.00 58.31 285 ALA A CA 1
ATOM 2203 C C . ALA A 1 285 ? 5.057 -21.427 14.504 1.00 58.31 285 ALA A C 1
ATOM 2205 O O . ALA A 1 285 ? 4.189 -20.601 14.774 1.00 58.31 285 ALA A O 1
ATOM 2206 N N . SER A 1 286 ? 6.154 -21.599 15.249 1.00 66.25 286 SER A N 1
ATOM 2207 C CA . SER A 1 286 ? 6.512 -20.865 16.472 1.00 66.25 286 SER A CA 1
ATOM 2208 C C . SER A 1 286 ? 7.834 -20.105 16.331 1.00 66.25 286 SER A C 1
ATOM 2210 O O . SER A 1 286 ? 8.551 -19.906 17.310 1.00 66.25 286 SER A O 1
ATOM 2212 N N . SER A 1 287 ? 8.236 -19.800 15.101 1.00 73.44 287 SER A N 1
ATOM 2213 C CA . SER A 1 287 ? 9.445 -19.033 14.841 1.00 73.44 287 SER A CA 1
ATOM 2214 C C . SER A 1 287 ? 9.240 -17.575 15.265 1.00 73.44 287 SER A C 1
ATOM 2216 O O . SER A 1 287 ? 8.178 -16.997 15.002 1.00 73.44 287 SER A O 1
ATOM 2218 N N . PRO A 1 288 ? 10.255 -16.946 15.878 1.00 82.12 288 PRO A N 1
ATOM 2219 C CA . PRO A 1 288 ? 10.173 -15.537 16.210 1.00 82.12 288 PRO A CA 1
ATOM 2220 C C . PRO A 1 288 ? 10.018 -14.714 14.929 1.00 82.12 288 PRO A C 1
ATOM 2222 O O . PRO A 1 288 ? 10.659 -14.974 13.902 1.00 82.12 288 PRO A O 1
ATOM 2225 N N . LEU A 1 289 ? 9.138 -13.719 15.000 1.00 87.75 289 LEU A N 1
ATOM 2226 C CA . LEU A 1 289 ? 8.892 -12.798 13.899 1.00 87.75 289 LEU A CA 1
ATOM 2227 C C . LEU A 1 289 ? 9.901 -11.654 13.951 1.00 87.75 289 LEU A C 1
ATOM 2229 O O . LEU A 1 289 ? 10.193 -11.117 15.014 1.00 87.75 289 LEU A O 1
ATOM 2233 N N . ALA A 1 290 ? 10.389 -11.237 12.795 1.00 90.44 290 ALA A N 1
ATOM 2234 C CA . ALA A 1 290 ? 11.176 -10.030 12.626 1.00 90.44 290 ALA A CA 1
ATOM 2235 C C . ALA A 1 290 ? 10.352 -8.976 11.887 1.00 90.44 290 ALA A C 1
ATOM 2237 O O . ALA A 1 290 ? 9.650 -9.295 10.930 1.00 90.44 290 ALA A O 1
ATOM 2238 N N . VAL A 1 291 ? 10.453 -7.722 12.319 1.00 92.56 291 VAL A N 1
ATOM 2239 C CA . VAL A 1 291 ? 10.022 -6.557 11.536 1.00 92.56 291 VAL A CA 1
ATOM 2240 C C . VAL A 1 291 ? 11.268 -5.907 10.969 1.00 92.56 291 VAL A C 1
ATOM 2242 O O . VAL A 1 291 ? 12.153 -5.545 11.742 1.00 92.56 291 VAL A O 1
ATOM 2245 N N . THR A 1 292 ? 11.329 -5.708 9.657 1.00 93.25 292 THR A N 1
ATOM 2246 C CA . THR A 1 292 ? 12.461 -5.045 9.003 1.00 93.25 292 THR A CA 1
ATOM 2247 C C . THR A 1 292 ? 11.991 -3.789 8.289 1.00 93.25 292 THR A C 1
ATOM 2249 O O . THR A 1 292 ? 11.044 -3.818 7.509 1.00 93.25 292 THR A O 1
ATOM 2252 N N . ALA A 1 293 ? 12.661 -2.671 8.564 1.00 93.31 293 ALA A N 1
ATOM 2253 C CA . ALA A 1 293 ? 12.518 -1.427 7.820 1.00 93.31 293 ALA A CA 1
ATOM 2254 C C . ALA A 1 293 ? 13.807 -1.144 7.057 1.00 93.31 293 ALA A C 1
ATOM 2256 O O . ALA A 1 293 ? 14.871 -1.014 7.665 1.00 93.31 293 ALA A O 1
ATOM 2257 N N . VAL A 1 294 ? 13.699 -1.004 5.739 1.00 91.38 294 VAL A N 1
ATOM 2258 C CA . VAL A 1 294 ? 14.794 -0.582 4.865 1.00 91.38 294 VAL A CA 1
ATOM 2259 C C . VAL A 1 294 ? 14.548 0.860 4.457 1.00 91.38 294 VAL A C 1
ATOM 2261 O O . VAL A 1 294 ? 13.463 1.209 3.989 1.00 91.38 294 VAL A O 1
ATOM 2264 N N . THR A 1 295 ? 15.551 1.707 4.626 1.00 90.44 295 THR A N 1
ATOM 2265 C CA . THR A 1 295 ? 15.559 3.099 4.186 1.00 90.44 295 THR A CA 1
ATOM 2266 C C . THR A 1 295 ? 16.593 3.322 3.093 1.00 90.44 295 THR A C 1
ATOM 2268 O O . THR A 1 295 ? 17.382 2.444 2.754 1.00 90.44 295 THR A O 1
ATOM 2271 N N . ASP A 1 296 ? 16.610 4.530 2.543 1.00 85.38 296 ASP A N 1
ATOM 2272 C CA . ASP A 1 296 ? 17.672 5.011 1.659 1.00 85.38 296 ASP A CA 1
ATOM 2273 C C . ASP A 1 296 ? 19.043 5.167 2.349 1.00 85.38 296 ASP A C 1
ATOM 2275 O O . ASP A 1 296 ? 20.032 5.433 1.668 1.00 85.38 296 ASP A O 1
ATOM 2279 N N . ILE A 1 297 ? 19.124 4.992 3.675 1.00 88.75 297 ILE A N 1
ATOM 2280 C CA . ILE A 1 297 ? 20.358 5.141 4.465 1.00 88.75 297 ILE A CA 1
ATOM 2281 C C . ILE A 1 297 ? 20.820 3.808 5.073 1.00 88.75 297 ILE A C 1
ATOM 2283 O O . ILE A 1 297 ? 22.014 3.615 5.292 1.00 88.75 297 ILE A O 1
ATOM 2287 N N . GLY A 1 298 ? 19.910 2.873 5.348 1.00 89.88 298 GLY A N 1
ATOM 2288 C CA . GLY A 1 298 ? 20.259 1.579 5.930 1.00 89.88 298 GLY A CA 1
ATOM 2289 C C . GLY A 1 298 ? 19.039 0.718 6.227 1.00 89.88 298 GLY A C 1
ATOM 2290 O O . GLY A 1 298 ? 17.931 1.039 5.819 1.00 89.88 298 GLY A O 1
ATOM 2291 N N . ALA A 1 299 ? 19.232 -0.377 6.956 1.00 92.75 299 ALA A N 1
ATOM 2292 C CA . ALA A 1 299 ? 18.145 -1.245 7.395 1.00 92.75 299 ALA A CA 1
ATOM 2293 C C . ALA A 1 299 ? 18.192 -1.443 8.913 1.00 92.75 299 ALA A C 1
ATOM 2295 O O . ALA A 1 299 ? 19.273 -1.495 9.503 1.00 92.75 299 ALA A O 1
ATOM 2296 N N . MET A 1 300 ? 17.023 -1.567 9.538 1.00 94.00 300 MET A N 1
ATOM 2297 C CA . MET A 1 300 ? 16.885 -1.939 10.944 1.00 94.00 300 MET A CA 1
ATOM 2298 C C . MET A 1 300 ? 15.885 -3.078 11.071 1.00 94.00 300 MET A C 1
ATOM 2300 O O . MET A 1 300 ? 14.807 -3.031 10.477 1.00 94.00 300 MET A O 1
ATOM 2304 N N . THR A 1 301 ? 16.250 -4.078 11.868 1.00 93.06 301 THR A N 1
ATOM 2305 C CA . THR A 1 301 ? 15.424 -5.255 12.129 1.00 93.06 301 THR A CA 1
ATOM 2306 C C . THR A 1 301 ? 15.147 -5.366 13.621 1.00 93.06 301 THR A C 1
ATOM 2308 O O . THR A 1 301 ? 16.071 -5.326 14.434 1.00 93.06 301 THR A O 1
ATOM 2311 N N . TRP A 1 302 ? 13.875 -5.527 13.975 1.00 92.75 302 TRP A N 1
ATOM 2312 C CA . TRP A 1 302 ? 13.415 -5.802 15.332 1.00 92.75 302 TRP A CA 1
ATOM 2313 C C . TRP A 1 302 ? 12.933 -7.242 15.419 1.00 92.75 302 TRP A C 1
ATOM 2315 O O . TRP A 1 302 ? 11.942 -7.603 14.788 1.00 92.75 302 TRP A O 1
ATOM 2325 N N . THR A 1 303 ? 13.608 -8.051 16.229 1.00 90.19 303 THR A N 1
ATOM 2326 C CA . THR A 1 303 ? 13.158 -9.408 16.543 1.00 90.19 303 THR A CA 1
ATOM 2327 C C . THR A 1 303 ? 12.118 -9.363 17.655 1.00 90.19 303 THR A C 1
ATOM 2329 O O . THR A 1 303 ? 12.385 -8.879 18.755 1.00 90.19 303 THR A O 1
ATOM 2332 N N . LEU A 1 304 ? 10.932 -9.884 17.367 1.00 86.88 304 LEU A N 1
ATOM 2333 C CA . LEU A 1 304 ? 9.849 -10.069 18.316 1.00 86.88 304 LEU A CA 1
ATOM 2334 C C . LEU A 1 304 ? 10.058 -11.419 19.000 1.00 86.88 304 LEU A C 1
ATOM 2336 O O . LEU A 1 304 ? 9.855 -12.475 18.401 1.00 86.88 304 LEU A O 1
ATOM 2340 N N . LEU A 1 305 ? 10.522 -11.371 20.245 1.00 80.31 305 LEU A N 1
ATOM 2341 C CA . LEU A 1 305 ? 10.605 -12.551 21.094 1.00 80.31 305 LEU A CA 1
ATOM 2342 C C . LEU A 1 305 ? 9.201 -12.840 21.630 1.00 80.31 305 LEU A C 1
ATOM 2344 O O . LEU A 1 305 ? 8.596 -11.971 22.265 1.00 80.31 305 LEU A O 1
ATOM 2348 N N . ASP A 1 306 ? 8.683 -14.031 21.338 1.00 62.19 306 ASP A N 1
ATOM 2349 C CA . ASP A 1 306 ? 7.436 -14.511 21.926 1.00 62.19 306 ASP A CA 1
ATOM 2350 C C . ASP A 1 306 ? 7.579 -14.547 23.457 1.00 62.19 306 ASP A C 1
ATOM 2352 O O . ASP A 1 306 ? 8.540 -15.108 23.986 1.00 62.19 306 ASP A O 1
ATOM 2356 N N . ASN A 1 307 ? 6.611 -13.948 24.155 1.00 42.97 307 ASN A N 1
ATOM 2357 C CA . ASN A 1 307 ? 6.316 -14.225 25.562 1.00 42.97 307 ASN A CA 1
ATOM 2358 C C . ASN A 1 307 ? 4.971 -14.944 25.641 1.00 42.97 307 ASN A C 1
ATOM 2360 O O . ASN A 1 307 ? 3.991 -14.396 25.076 1.00 42.97 307 ASN A O 1
#

Foldseek 3Di:
DAAPVSQWDWDFDFQKIFIDGPVDPPPDDTLAMDGNPPVPFGFPDWDQDQLSQWIWTFTPPLQWIWIFAAHDPHRDDSVRQNDCRHRVDTQDTQVLADEDWDDDDPPDPTKDKGWHQKDFADDADQWTWIWTWIDTPPAQATWIFIKTWHWDQDPPRRTHTDNYIGTLDTADADDDDDDPDPHPQGHGRNDRHKDWEAAPVRQKIKIWDWDDDPDPPFFIKIWIWMDGDDDSVSSVVSVDPCDPVCVVVPPDDDDDDDDPDHIGTPGMDGADFPDWYKDFPDPDPQGWIKIWTQHPVGIDIDTHDDD

Organism: Aureobasidium melanogenum (NCBI:txid46634)

pLDDT: mean 80.11, std 15.43, range [37.53, 95.44]

Secondary structure (DSSP, 8-state):
-B-TTS-EEEEEETTEEEEEETTS-TTPPPSEEEE--STTPPEEEEEEETTTTEEEEEETTTT-EEEEE---SS---THHHHSTTTTT-EEEEGGG-BPPPPP-STTPPPPPEEEEEEEEEEEETTEEEEEEEEEETT-SS-EEEEEEEEEEEETTTEEEE-SB-EEEEEEP----TT--SS-TTS-----S--EEEE-TTSSEEEEEEEE--SSTTSPPEEEEEEEEPPPHHHHHHHHS---TTTTTT----------PPPPEEEEEEES-EEEEEEEESSSSTTPPEEEEEEESS-EEEEEE---

Sequence (307 aa):
ALSSDGRMLAIALERTVQIYDLNSPADSWPVASYITSATGHYIAALDFEHNDSLLRVQLSNKGVVVYLGSPREGKPGLEHWQDKGGLKHAFLDASKLSLPPTEPVDGTPAVSQRLAGLQLLRPFSNGWLVAAQKHATNVQSGSYCLAYIPFSQIHGHVLTAERAVTILEHLPVHLSENIQHLWHDLPSAHINHPRFALSPNNSLLAMSENVASSTPASPSTNRVFLYRLPSAEKLMDTLKPQHPLLQKLEAEQESKYQIKRLPTSLGTISGKVLDFTFESIESGASSPLAVTAVTDIGAMTWTLLDN

Radius of gyration: 20.51 Å; chains: 1; bounding box: 55×44×56 Å